Protein AF-A0A5E3ZZ61-F1 (afdb_monomer)

Foldseek 3Di:
DPAPVRLVVLQQVQLVCLLVVNADPCQEDPVVVVVPPVHAQAQEEEQEEPPPLCDSCSLSSHHPRNYQYDYYQLSFDDPVSLVSVLCCCPVNVHQEYEYEFEAPGPLLVVLVVCVVVLAAEAEPCNPPLPVPDDPVVNDDPFHWYHYQFFTFGQDDDPPDDDDDPDDDDDDPDRPGDGDGDDDPDRSSVSSNRLNSLVVVCVVVVDDHSQVSSQSSQVVVLVVQCVPPSCVVCVVVSRHHYWYWYQYSVSSGIDTDDD

Mean predicted aligned error: 11.3 Å

Nearest PDB structures (foldseek):
  2a5v-assembly1_A  TM=9.515E-01  e=7.912E-21  Mycobacterium tuberculosis H37Rv
  1ym3-assembly1_A-2  TM=9.160E-01  e=7.130E-18  Mycobacterium tuberculosis H37Rv
  3vqj-assembly1_A  TM=6.127E-01  e=8.962E-10  Thiobacillus thioparus
  3las-assembly1_B  TM=6.562E-01  e=4.939E-08  Streptococcus mutans
  3teo-assembly1_E  TM=5.815E-01  e=3.430E-08  Acidianus sp. A1-3

Radius of gyration: 21.77 Å; Cα contacts (8 Å, |Δi|>4): 412; chains: 1; bounding box: 44×53×69 Å

Organism: NCBI:txid1528099

Solvent-accessible surface area (backbone atoms only — not comparable to full-atom values): 14728 Å² total; per-residue (Å²): 134,83,54,75,74,52,58,58,48,50,40,53,53,20,13,52,26,33,44,71,73,60,54,71,89,66,44,78,39,68,69,59,56,62,68,45,71,88,56,77,69,35,58,30,35,37,38,22,32,56,52,88,90,52,51,64,48,59,49,27,44,48,38,78,51,42,61,44,79,47,68,30,63,57,47,55,84,50,74,68,52,50,52,51,53,46,42,40,39,69,74,62,61,26,42,32,38,38,27,35,23,39,46,90,42,67,41,55,50,52,16,50,53,31,59,74,72,41,45,41,42,38,50,88,68,61,74,66,78,52,71,85,59,64,68,82,80,71,56,59,96,83,35,40,36,36,29,64,47,21,68,29,66,64,75,81,79,66,98,82,73,82,77,72,94,86,76,85,76,98,66,95,73,78,75,82,58,76,54,83,50,90,61,98,60,72,65,58,54,48,29,20,68,39,27,60,50,43,53,52,38,45,74,75,66,54,80,56,72,49,56,38,28,45,48,43,15,35,52,48,40,53,53,50,54,64,33,79,92,39,25,64,40,38,75,69,72,62,30,49,76,40,25,27,36,35,35,76,89,65,42,43,74,44,82,49,89,124

Structure (mmCIF, N/CA/C/O backbone):
data_AF-A0A5E3ZZ61-F1
#
_entry.id   AF-A0A5E3ZZ61-F1
#
loop_
_atom_site.group_PDB
_atom_site.id
_atom_site.type_symbol
_atom_site.label_atom_id
_atom_site.label_alt_id
_atom_site.label_comp_id
_atom_site.label_asym_id
_atom_site.label_entity_id
_atom_site.label_seq_id
_atom_site.pdbx_PDB_ins_code
_atom_site.Cartn_x
_atom_site.Cartn_y
_atom_site.Cartn_z
_atom_site.occupancy
_atom_site.B_iso_or_equiv
_atom_site.auth_seq_id
_atom_site.auth_comp_id
_atom_site.auth_asym_id
_atom_site.auth_atom_id
_atom_site.pdbx_PDB_model_num
ATOM 1 N N . MET A 1 1 ? 4.456 6.077 -23.790 1.00 37.94 1 MET A N 1
ATOM 2 C CA . MET A 1 1 ? 3.448 6.445 -22.775 1.00 37.94 1 MET A CA 1
ATOM 3 C C . MET A 1 1 ? 2.386 5.366 -22.764 1.00 37.94 1 MET A C 1
ATOM 5 O O . MET A 1 1 ? 1.545 5.327 -23.653 1.00 37.94 1 MET A O 1
ATOM 9 N N . THR A 1 2 ? 2.490 4.424 -21.836 1.00 47.88 2 THR A N 1
ATOM 10 C CA . THR A 1 2 ? 1.394 3.511 -21.504 1.00 47.88 2 THR A CA 1
ATOM 11 C C . THR A 1 2 ? 0.309 4.340 -20.813 1.00 47.88 2 THR A C 1
ATOM 13 O O . THR A 1 2 ? 0.603 5.084 -19.886 1.00 47.88 2 THR A O 1
ATOM 16 N N . SER A 1 3 ? -0.923 4.303 -21.321 1.00 55.81 3 SER A N 1
ATOM 17 C CA . SER A 1 3 ? -2.065 5.005 -20.715 1.00 55.81 3 SER A CA 1
ATOM 18 C C . SER A 1 3 ? -2.366 4.462 -19.315 1.00 55.81 3 SER A C 1
ATOM 20 O O . SER A 1 3 ? -2.117 3.284 -19.067 1.00 55.81 3 SER A O 1
ATOM 22 N N . GLU A 1 4 ? -2.991 5.255 -18.442 1.00 56.31 4 GLU A N 1
ATOM 23 C CA . GLU A 1 4 ? -3.224 4.885 -17.037 1.00 56.31 4 GLU A CA 1
ATOM 24 C C . GLU A 1 4 ? -3.939 3.536 -16.828 1.00 56.31 4 GLU A C 1
ATOM 26 O O . GLU A 1 4 ? -3.552 2.753 -15.962 1.00 56.31 4 GLU A O 1
ATOM 31 N N . ASN A 1 5 ? -4.937 3.221 -17.664 1.00 61.06 5 ASN A N 1
ATOM 32 C CA . ASN A 1 5 ? -5.665 1.944 -17.608 1.00 61.06 5 ASN A CA 1
ATOM 33 C C . ASN A 1 5 ? -4.782 0.726 -17.913 1.00 61.06 5 ASN A C 1
ATOM 35 O O . ASN A 1 5 ? -5.124 -0.395 -17.545 1.00 61.06 5 ASN A O 1
ATOM 39 N N . ASN A 1 6 ? -3.650 0.927 -18.585 1.00 83.25 6 ASN A N 1
ATOM 40 C CA . ASN A 1 6 ? -2.758 -0.152 -18.980 1.00 83.25 6 ASN A CA 1
ATOM 41 C C . ASN A 1 6 ? -1.899 -0.621 -17.794 1.00 83.25 6 ASN A C 1
ATOM 43 O O . ASN A 1 6 ? -1.798 -1.818 -17.563 1.00 83.25 6 ASN A O 1
ATOM 47 N N . VAL A 1 7 ? -1.351 0.296 -16.987 1.00 93.62 7 VAL A N 1
ATOM 48 C CA . VAL A 1 7 ? -0.462 -0.075 -15.866 1.00 93.62 7 VAL A CA 1
ATOM 49 C C . VAL A 1 7 ? -1.221 -0.796 -14.752 1.00 93.62 7 VAL A C 1
ATOM 51 O O . VAL A 1 7 ? -0.769 -1.833 -14.276 1.00 93.62 7 VAL A O 1
ATOM 54 N N . TRP A 1 8 ? -2.403 -0.305 -14.371 1.00 94.94 8 TRP A N 1
ATOM 55 C CA . TRP A 1 8 ? -3.216 -0.997 -13.366 1.00 94.94 8 TRP A CA 1
ATOM 56 C C . TRP A 1 8 ? -3.653 -2.390 -13.833 1.00 94.94 8 TRP A C 1
ATOM 58 O O . TRP A 1 8 ? -3.525 -3.360 -13.089 1.00 94.94 8 TRP A O 1
ATOM 68 N N . SER A 1 9 ? -4.079 -2.514 -15.094 1.00 95.19 9 SER A N 1
ATOM 69 C CA . SER A 1 9 ? -4.426 -3.818 -15.669 1.00 95.19 9 SER A CA 1
ATOM 70 C C . SER A 1 9 ? -3.233 -4.778 -15.661 1.00 95.19 9 SER A C 1
ATOM 72 O O . SER A 1 9 ? -3.402 -5.941 -15.313 1.00 95.19 9 SER A O 1
ATOM 74 N N . GLN A 1 10 ? -2.018 -4.298 -15.960 1.00 94.94 10 GLN A N 1
ATOM 75 C CA . GLN A 1 10 ? -0.798 -5.111 -15.881 1.00 94.94 10 GLN A CA 1
ATOM 76 C C . GLN A 1 10 ? -0.529 -5.632 -14.464 1.00 94.94 10 GLN A C 1
ATOM 78 O O . GLN A 1 10 ? -0.191 -6.808 -14.314 1.00 94.94 10 GLN A O 1
ATOM 83 N N . LEU A 1 11 ? -0.705 -4.790 -13.439 1.00 97.38 11 LEU A N 1
ATOM 84 C CA . LEU A 1 11 ? -0.571 -5.200 -12.038 1.00 97.38 11 LEU A CA 1
ATOM 85 C C . LEU A 1 11 ? -1.592 -6.285 -11.687 1.00 97.38 11 LEU A C 1
ATOM 87 O O . LEU A 1 11 ? -1.215 -7.340 -11.184 1.00 97.38 11 LEU A O 1
ATOM 91 N N . ILE A 1 12 ? -2.869 -6.077 -12.011 1.00 97.88 12 ILE A N 1
ATOM 92 C CA . ILE A 1 12 ? -3.926 -7.056 -11.725 1.00 97.88 12 ILE A CA 1
ATOM 93 C C . ILE A 1 12 ? -3.734 -8.362 -12.504 1.00 97.88 12 ILE A C 1
ATOM 95 O O . ILE A 1 12 ? -3.949 -9.442 -11.955 1.00 97.88 12 ILE A O 1
ATOM 99 N N . ASP A 1 13 ? -3.271 -8.308 -13.751 1.00 97.00 13 ASP A N 1
ATOM 100 C CA . ASP A 1 13 ? -2.934 -9.510 -14.515 1.00 97.00 13 ASP A CA 1
ATOM 101 C C . ASP A 1 13 ? -1.748 -10.263 -13.901 1.00 97.00 13 ASP A C 1
ATOM 103 O O . ASP A 1 13 ? -1.725 -11.496 -13.912 1.00 97.00 13 ASP A O 1
ATOM 107 N N . GLY A 1 14 ? -0.767 -9.540 -13.357 1.00 97.31 14 GLY A N 1
ATOM 108 C CA . GLY A 1 14 ? 0.327 -10.115 -12.580 1.00 97.31 14 GLY A CA 1
ATOM 109 C C . GLY A 1 14 ? -0.142 -10.766 -11.289 1.00 97.31 14 GLY A C 1
ATOM 110 O O . GLY A 1 14 ? 0.178 -11.928 -11.036 1.00 97.31 14 GLY A O 1
ATOM 111 N N . ASN A 1 15 ? -1.006 -10.087 -10.540 1.00 98.50 15 ASN A N 1
ATOM 112 C CA . ASN A 1 15 ? -1.608 -10.658 -9.346 1.00 98.50 15 ASN A CA 1
ATOM 113 C C . ASN A 1 15 ? -2.443 -11.908 -9.639 1.00 98.50 15 ASN A C 1
ATOM 115 O O . ASN A 1 15 ? -2.324 -12.901 -8.924 1.00 98.50 15 ASN A O 1
ATOM 119 N N . ARG A 1 16 ? -3.205 -11.926 -10.737 1.00 98.38 16 ARG A N 1
ATOM 120 C CA . ARG A 1 16 ? -3.939 -13.125 -11.159 1.00 98.38 16 ARG A CA 1
ATOM 121 C C . ARG A 1 16 ? -2.993 -14.296 -11.438 1.00 98.38 16 ARG A C 1
ATOM 123 O O . ARG A 1 16 ? -3.274 -15.414 -11.015 1.00 98.38 16 ARG A O 1
ATOM 130 N N . ARG A 1 17 ? -1.851 -14.060 -12.097 1.00 97.56 17 ARG A N 1
ATOM 131 C CA . ARG A 1 17 ? -0.830 -15.107 -12.298 1.00 97.56 17 ARG A CA 1
ATOM 132 C C . ARG A 1 17 ? -0.277 -15.616 -10.973 1.00 97.56 17 ARG A C 1
ATOM 134 O O . ARG A 1 17 ? -0.147 -16.827 -10.822 1.00 97.56 17 ARG A O 1
ATOM 141 N N . PHE A 1 18 ? 0.023 -14.723 -10.036 1.00 97.50 18 PHE A N 1
ATOM 142 C CA . PHE A 1 18 ? 0.489 -15.097 -8.703 1.00 97.50 18 PHE A CA 1
ATOM 143 C C . PHE A 1 18 ? -0.543 -15.959 -7.958 1.00 97.50 18 PHE A C 1
ATOM 145 O O . PHE A 1 18 ? -0.214 -17.071 -7.547 1.00 97.50 18 PHE A O 1
ATOM 152 N N . ALA A 1 19 ? -1.798 -15.509 -7.877 1.00 98.12 19 ALA A N 1
ATOM 153 C CA . ALA A 1 19 ? -2.889 -16.232 -7.219 1.00 98.12 19 ALA A CA 1
ATOM 154 C C . ALA A 1 19 ? -3.132 -17.629 -7.824 1.00 98.12 19 ALA A C 1
ATOM 156 O O . ALA A 1 19 ? -3.440 -18.584 -7.116 1.00 98.12 19 ALA A O 1
ATOM 157 N N . GLU A 1 20 ? -2.949 -17.774 -9.139 1.00 97.88 20 GLU A N 1
ATOM 158 C CA . GLU A 1 20 ? -3.091 -19.050 -9.850 1.00 97.88 20 GLU A CA 1
ATOM 159 C C . GLU A 1 20 ? -1.834 -19.944 -9.808 1.00 97.88 20 GLU A C 1
ATOM 161 O O . GLU A 1 20 ? -1.847 -21.036 -10.383 1.00 97.88 20 GLU A O 1
ATOM 166 N N . GLY A 1 21 ? -0.734 -19.503 -9.185 1.00 96.12 21 GLY A N 1
ATOM 167 C CA . GLY A 1 21 ? 0.534 -20.244 -9.157 1.00 96.12 21 GLY A CA 1
ATOM 168 C C . GLY A 1 21 ? 1.266 -20.289 -10.507 1.00 96.12 21 GLY A C 1
ATOM 169 O O . GLY A 1 21 ? 1.976 -21.250 -10.801 1.00 96.12 21 GLY A O 1
ATOM 170 N N . LYS A 1 22 ? 1.080 -19.267 -11.349 1.00 95.69 22 LYS A N 1
ATOM 171 C CA . LYS A 1 22 ? 1.613 -19.144 -12.722 1.00 95.69 22 LYS A CA 1
ATOM 172 C C . LYS A 1 22 ? 2.556 -17.942 -12.896 1.00 95.69 22 LYS A C 1
ATOM 174 O O . LYS A 1 22 ? 2.646 -17.387 -13.993 1.00 95.69 22 LYS A O 1
ATOM 179 N N . SER A 1 23 ? 3.221 -17.514 -11.822 1.00 92.38 23 SER A N 1
ATOM 180 C CA . SER A 1 23 ? 4.178 -16.398 -11.831 1.00 92.38 23 SER A CA 1
ATOM 181 C C . SER A 1 23 ? 5.307 -16.572 -12.856 1.00 92.38 23 SER A C 1
ATOM 183 O O . SER A 1 23 ? 5.718 -17.688 -13.193 1.00 92.38 23 SER A O 1
ATOM 185 N N . ARG A 1 24 ? 5.835 -15.450 -13.349 1.00 85.62 24 ARG A N 1
ATOM 186 C CA . ARG A 1 24 ? 6.966 -15.389 -14.281 1.00 85.62 24 ARG A CA 1
ATOM 187 C C . ARG A 1 24 ? 8.256 -15.780 -13.556 1.00 85.62 24 ARG A C 1
ATOM 189 O O . ARG A 1 24 ? 8.675 -15.133 -12.606 1.00 85.62 24 ARG A O 1
ATOM 196 N N . PHE A 1 25 ? 8.967 -16.784 -14.067 1.00 70.88 25 PHE A N 1
ATOM 197 C CA . PHE A 1 25 ? 10.251 -17.220 -13.495 1.00 70.88 25 PHE A CA 1
ATOM 198 C C . PHE A 1 25 ? 11.459 -16.332 -13.869 1.00 70.88 25 PHE A C 1
ATOM 200 O O . PHE A 1 25 ? 12.563 -16.569 -13.386 1.00 70.88 25 PHE A O 1
ATOM 207 N N . SER A 1 26 ? 11.294 -15.318 -14.728 1.00 76.31 26 SER A N 1
ATOM 208 C CA . SER A 1 26 ? 12.407 -14.519 -15.275 1.00 76.31 26 SER A CA 1
ATOM 209 C C . SER A 1 26 ? 12.760 -13.253 -14.487 1.00 76.31 26 SER A C 1
ATOM 211 O O . SER A 1 26 ? 13.754 -12.604 -14.812 1.00 76.31 26 SER A O 1
ATOM 213 N N . GLY A 1 27 ? 11.979 -12.893 -13.463 1.00 76.31 27 GLY A N 1
ATOM 214 C CA . GLY A 1 27 ? 12.023 -11.562 -12.841 1.00 76.31 27 GLY A CA 1
ATOM 215 C C . GLY A 1 27 ? 13.288 -11.193 -12.064 1.00 76.31 27 GLY A C 1
ATOM 216 O O . GLY A 1 27 ? 13.411 -10.045 -11.648 1.00 76.31 27 GLY A O 1
ATOM 217 N N . TYR A 1 28 ? 14.230 -12.129 -11.896 1.00 86.25 28 TYR A N 1
ATOM 218 C CA . TYR A 1 28 ? 15.447 -11.964 -11.087 1.00 86.25 28 TYR A CA 1
ATOM 219 C C . TYR A 1 28 ? 16.713 -12.496 -11.785 1.00 86.25 28 TYR A C 1
ATOM 221 O O . TYR A 1 28 ? 17.652 -12.944 -11.125 1.00 86.25 28 TYR A O 1
ATOM 229 N N . SER A 1 29 ? 16.737 -12.509 -13.123 1.00 91.00 29 SER A N 1
ATOM 230 C CA . SER A 1 29 ? 17.920 -12.960 -13.870 1.00 91.00 29 SER A CA 1
ATOM 231 C C . SER A 1 29 ? 19.140 -12.056 -13.633 1.00 91.00 29 SER A C 1
ATOM 233 O O . SER A 1 29 ? 19.009 -10.865 -13.341 1.00 91.00 29 SER A O 1
ATOM 235 N N . VAL A 1 30 ? 20.341 -12.631 -13.774 1.00 94.56 30 VAL A N 1
ATOM 236 C CA . VAL A 1 30 ? 21.610 -11.889 -13.673 1.00 94.56 30 VAL A CA 1
ATOM 237 C C . VAL A 1 30 ? 21.662 -10.766 -14.707 1.00 94.56 30 VAL A C 1
ATOM 239 O O . VAL A 1 30 ? 21.954 -9.634 -14.333 1.00 94.56 30 VAL A O 1
ATOM 242 N N . ASP A 1 31 ? 21.283 -11.057 -15.953 1.00 94.31 31 ASP A N 1
ATOM 243 C CA . ASP A 1 31 ? 21.272 -10.086 -17.051 1.00 94.31 31 ASP A CA 1
ATOM 244 C C . ASP A 1 31 ? 20.336 -8.904 -16.759 1.00 94.31 31 ASP A C 1
ATOM 246 O O . ASP A 1 31 ? 20.718 -7.748 -16.945 1.00 94.31 31 ASP A O 1
ATOM 250 N N . LEU A 1 32 ? 19.127 -9.171 -16.239 1.00 92.88 32 LEU A N 1
ATOM 251 C CA . LEU A 1 32 ? 18.202 -8.108 -15.836 1.00 92.88 32 LEU A CA 1
ATOM 252 C C . LEU A 1 32 ? 18.808 -7.258 -14.717 1.00 92.88 32 LEU A C 1
ATOM 254 O O . LEU A 1 32 ? 18.837 -6.035 -14.825 1.00 92.88 32 LEU A O 1
ATOM 258 N N . ARG A 1 33 ? 19.332 -7.891 -13.662 1.00 95.12 33 ARG A N 1
ATOM 259 C CA . ARG A 1 33 ? 19.971 -7.182 -12.545 1.00 95.12 33 ARG A CA 1
ATOM 260 C C . ARG A 1 33 ? 21.121 -6.293 -13.030 1.00 95.12 33 ARG A C 1
ATOM 262 O O . ARG A 1 33 ? 21.236 -5.159 -12.581 1.00 95.12 33 ARG A O 1
ATOM 269 N N . GLU A 1 34 ? 21.967 -6.795 -13.925 1.00 96.31 34 GLU A N 1
ATOM 270 C CA . GLU A 1 34 ? 23.103 -6.047 -14.478 1.00 96.31 34 GLU A CA 1
ATOM 271 C C . GLU A 1 34 ? 22.655 -4.886 -15.372 1.00 96.31 34 GLU A C 1
ATOM 273 O O . GLU A 1 34 ? 23.257 -3.813 -15.325 1.00 96.31 34 GLU A O 1
ATOM 278 N N . SER A 1 35 ? 21.553 -5.047 -16.110 1.00 94.62 35 SER A N 1
ATOM 279 C CA . SER A 1 35 ? 20.981 -3.972 -16.932 1.00 94.62 35 SER A CA 1
ATOM 280 C C . SER A 1 35 ? 20.465 -2.772 -16.122 1.00 94.62 35 SER A C 1
ATOM 282 O O . SER A 1 35 ? 20.401 -1.667 -16.653 1.00 94.62 35 SER A O 1
ATOM 284 N N . LEU A 1 36 ? 20.153 -2.965 -14.835 1.00 96.00 36 LEU A N 1
ATOM 285 C CA . LEU A 1 36 ? 19.569 -1.950 -13.945 1.00 96.00 36 LEU A CA 1
ATOM 286 C C . LEU A 1 36 ? 20.613 -1.195 -13.104 1.00 96.00 36 LEU A C 1
ATOM 288 O O . LEU A 1 36 ? 20.255 -0.393 -12.246 1.00 96.00 36 LEU A O 1
ATOM 292 N N . VAL A 1 37 ? 21.911 -1.448 -13.309 1.00 97.06 37 VAL A N 1
ATOM 293 C CA . VAL A 1 37 ? 22.982 -0.814 -12.516 1.00 97.06 37 VAL A CA 1
ATOM 294 C C . VAL A 1 37 ? 23.042 0.699 -12.738 1.00 97.06 37 VAL A C 1
ATOM 296 O O . VAL A 1 37 ? 23.323 1.443 -11.802 1.00 97.06 37 VAL A O 1
ATOM 299 N N . ALA A 1 38 ? 22.820 1.152 -13.972 1.00 96.44 38 ALA A N 1
ATOM 300 C CA . ALA A 1 38 ? 22.953 2.563 -14.322 1.00 96.44 38 ALA A CA 1
ATOM 301 C C . ALA A 1 38 ? 21.720 3.390 -13.933 1.00 96.44 38 ALA A C 1
ATOM 303 O O . ALA A 1 38 ? 21.863 4.545 -13.539 1.00 96.44 38 ALA A O 1
ATOM 304 N N . GLU A 1 39 ? 20.523 2.814 -14.065 1.00 94.19 39 GLU A N 1
ATOM 305 C CA . GLU A 1 39 ? 19.266 3.544 -13.927 1.00 94.19 39 GLU A CA 1
ATOM 306 C C . GLU A 1 39 ? 18.096 2.608 -13.589 1.00 94.19 39 GLU A C 1
ATOM 308 O O . GLU A 1 39 ? 18.127 1.409 -13.876 1.00 94.19 39 GLU A O 1
ATOM 313 N N . GLN A 1 40 ? 17.045 3.177 -12.995 1.00 94.31 40 GLN A N 1
ATOM 314 C CA . GL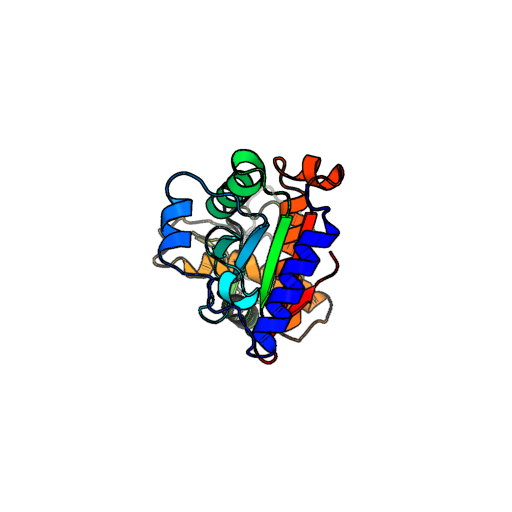N A 1 40 ? 15.768 2.516 -12.740 1.00 94.31 40 GLN A CA 1
ATOM 315 C C . GLN A 1 40 ? 14.615 3.304 -13.369 1.00 94.31 40 GLN A C 1
ATOM 317 O O . GLN A 1 40 ? 14.606 4.532 -13.344 1.00 94.31 40 GLN A O 1
ATOM 322 N N . HIS A 1 41 ? 13.610 2.585 -13.871 1.00 94.69 41 HIS A N 1
ATOM 323 C CA . HIS A 1 41 ? 12.390 3.169 -14.434 1.00 94.69 41 HIS A CA 1
ATOM 324 C C . HIS A 1 41 ? 11.134 2.438 -13.936 1.00 94.69 41 HIS A C 1
ATOM 326 O O . HIS A 1 41 ? 10.391 1.873 -14.745 1.00 94.69 41 HIS A O 1
ATOM 332 N N . PRO A 1 42 ? 10.890 2.416 -12.612 1.00 97.44 42 PRO A N 1
ATOM 333 C CA . PRO A 1 42 ? 9.669 1.834 -12.072 1.00 97.44 42 PRO A CA 1
ATOM 334 C C . PRO A 1 42 ? 8.440 2.542 -12.640 1.00 97.44 42 PRO A C 1
ATOM 336 O O . PRO A 1 42 ? 8.445 3.749 -12.877 1.00 97.44 42 PRO A O 1
ATOM 339 N N . HIS A 1 43 ? 7.363 1.793 -12.853 1.00 96.06 43 HIS A N 1
ATOM 340 C CA . HIS A 1 43 ? 6.109 2.346 -13.366 1.00 96.06 43 HIS A CA 1
ATOM 341 C C . HIS A 1 43 ? 5.108 2.670 -12.256 1.00 96.06 43 HIS A C 1
ATOM 343 O O . HIS A 1 43 ? 4.119 3.365 -12.505 1.00 96.06 43 HIS A O 1
ATOM 349 N N . THR A 1 44 ? 5.314 2.158 -11.039 1.00 98.56 44 THR A N 1
ATOM 350 C CA . THR A 1 44 ? 4.368 2.318 -9.929 1.00 98.56 44 THR A CA 1
ATOM 351 C C . THR A 1 44 ? 5.075 2.389 -8.582 1.00 98.56 44 THR A C 1
ATOM 353 O O . THR A 1 44 ? 5.954 1.579 -8.296 1.00 98.56 44 THR A O 1
ATOM 356 N N . VAL A 1 45 ? 4.649 3.334 -7.743 1.00 98.81 45 VAL A N 1
ATOM 357 C CA . VAL A 1 45 ? 4.938 3.339 -6.308 1.00 98.81 45 VAL A CA 1
ATOM 358 C C . VAL A 1 45 ? 3.918 2.442 -5.617 1.00 98.81 45 VAL A C 1
ATOM 360 O O . VAL A 1 45 ? 2.716 2.681 -5.740 1.00 98.81 45 VAL A O 1
ATOM 363 N N . ILE A 1 46 ? 4.376 1.434 -4.879 1.00 98.81 46 ILE A N 1
ATOM 364 C CA . ILE A 1 46 ? 3.508 0.627 -4.018 1.00 98.81 46 ILE A CA 1
ATOM 365 C C . ILE A 1 46 ? 3.778 1.006 -2.567 1.00 98.81 46 ILE A C 1
ATOM 367 O O . ILE A 1 46 ? 4.878 0.784 -2.069 1.00 98.81 46 ILE A O 1
ATOM 371 N N . VAL A 1 47 ? 2.773 1.564 -1.894 1.00 98.81 47 VAL A N 1
ATOM 372 C CA . VAL A 1 47 ? 2.782 1.814 -0.449 1.00 98.81 47 VAL A CA 1
ATOM 373 C C . VAL A 1 47 ? 2.065 0.645 0.213 1.00 98.81 47 VAL A C 1
ATOM 375 O O . VAL A 1 47 ? 0.853 0.507 0.057 1.00 98.81 47 VAL A O 1
ATOM 378 N N . SER A 1 48 ? 2.779 -0.239 0.903 1.00 98.38 48 SER A N 1
ATOM 379 C CA . SER A 1 48 ? 2.175 -1.468 1.438 1.00 98.38 48 SER A CA 1
ATOM 380 C C . SER A 1 48 ? 2.653 -1.835 2.834 1.00 98.38 48 SER A C 1
ATOM 382 O O . SER A 1 48 ? 3.582 -1.250 3.383 1.00 98.38 48 SER A O 1
ATOM 384 N N . CYS A 1 49 ? 2.013 -2.845 3.422 1.00 98.38 49 CYS A N 1
ATOM 385 C CA . CYS A 1 49 ? 2.416 -3.342 4.729 1.00 98.38 49 CYS A CA 1
ATOM 386 C C . CYS A 1 49 ? 3.819 -3.992 4.699 1.00 98.38 49 CYS A C 1
ATOM 388 O O . CYS A 1 49 ? 4.186 -4.694 3.747 1.00 98.38 49 CYS A O 1
ATOM 390 N N . SER A 1 50 ? 4.583 -3.846 5.783 1.00 98.00 50 SER A N 1
ATOM 391 C CA . SER A 1 50 ? 5.833 -4.586 6.034 1.00 98.00 50 SER A CA 1
ATOM 392 C C . SER A 1 50 ? 5.624 -6.080 6.317 1.00 98.00 50 SER A C 1
ATOM 394 O O . SER A 1 50 ? 6.600 -6.812 6.458 1.00 98.00 50 SER A O 1
ATOM 396 N N . ASP A 1 51 ? 4.373 -6.549 6.377 1.00 98.44 51 ASP A N 1
ATOM 397 C CA . ASP A 1 51 ? 4.023 -7.958 6.566 1.00 98.44 51 ASP A CA 1
ATOM 398 C C . ASP A 1 51 ? 4.795 -8.870 5.597 1.00 98.44 51 ASP A C 1
ATOM 400 O O . ASP A 1 51 ? 4.793 -8.675 4.378 1.00 98.44 51 ASP A O 1
ATOM 404 N N . SER A 1 52 ? 5.480 -9.876 6.140 1.00 97.81 52 SER A N 1
ATOM 405 C CA . SER A 1 52 ? 6.357 -10.765 5.372 1.00 97.81 52 SER A CA 1
ATOM 406 C C . SER A 1 52 ? 5.613 -11.621 4.344 1.00 97.81 52 SER A C 1
ATOM 408 O O . SER A 1 52 ? 6.240 -12.147 3.426 1.00 97.81 52 SER A O 1
ATOM 410 N N . ARG A 1 53 ? 4.286 -11.734 4.462 1.00 98.31 53 ARG A N 1
ATOM 411 C CA . ARG A 1 53 ? 3.407 -12.458 3.533 1.00 98.31 53 ARG A CA 1
ATOM 412 C C . ARG A 1 53 ? 2.954 -11.595 2.355 1.00 98.31 53 ARG A C 1
ATOM 414 O O . ARG A 1 53 ? 2.323 -12.116 1.441 1.00 98.31 53 ARG A O 1
ATOM 421 N N . VAL A 1 54 ? 3.258 -10.293 2.374 1.00 97.88 54 VAL A N 1
ATOM 422 C CA . VAL A 1 54 ? 2.775 -9.304 1.394 1.00 97.88 54 VAL A CA 1
ATOM 423 C C . VAL A 1 54 ? 3.926 -8.545 0.699 1.00 97.88 54 VAL A C 1
ATOM 425 O O . VAL A 1 54 ? 3.940 -7.314 0.689 1.00 97.88 54 VAL A O 1
ATOM 428 N N . PRO A 1 55 ? 4.943 -9.226 0.132 1.00 97.44 55 PRO A N 1
ATOM 429 C CA . PRO A 1 55 ? 5.926 -8.563 -0.723 1.00 97.44 55 PRO A CA 1
ATOM 430 C C . PRO A 1 55 ? 5.278 -8.170 -2.068 1.00 97.44 55 PRO A C 1
ATOM 432 O O . PRO A 1 55 ? 4.867 -9.062 -2.819 1.00 97.44 55 PRO A O 1
ATOM 435 N N . PRO A 1 56 ? 5.163 -6.867 -2.393 1.00 97.62 56 PRO A N 1
ATOM 436 C CA . PRO A 1 56 ? 4.380 -6.407 -3.540 1.00 97.62 56 PRO A CA 1
ATOM 437 C C . PRO A 1 56 ? 4.932 -6.889 -4.885 1.00 97.62 56 PRO A C 1
ATOM 439 O O . PRO A 1 56 ? 4.154 -7.174 -5.792 1.00 97.62 56 PRO A O 1
ATOM 442 N N . GLU A 1 57 ? 6.248 -7.063 -5.010 1.00 96.75 57 GLU A N 1
ATOM 443 C CA . GLU A 1 57 ? 6.878 -7.601 -6.216 1.00 96.75 57 GLU A CA 1
ATOM 444 C C . GLU A 1 57 ? 6.415 -9.031 -6.505 1.00 96.75 57 GLU A C 1
ATOM 446 O O . GLU A 1 57 ? 6.209 -9.389 -7.658 1.00 96.75 57 GLU A O 1
ATOM 451 N N . ILE A 1 58 ? 6.194 -9.846 -5.472 1.00 96.81 58 ILE A N 1
ATOM 452 C CA . ILE A 1 58 ? 5.698 -11.217 -5.645 1.00 96.81 58 ILE A CA 1
ATOM 453 C C . ILE A 1 58 ? 4.185 -11.200 -5.873 1.00 96.81 58 ILE A C 1
ATOM 455 O O . ILE A 1 58 ? 3.704 -11.843 -6.804 1.00 96.81 58 ILE A O 1
ATOM 459 N N . VAL A 1 59 ? 3.444 -10.436 -5.059 1.00 98.19 59 VAL A N 1
ATOM 460 C CA . VAL A 1 59 ? 1.975 -10.346 -5.126 1.00 98.19 59 VAL A CA 1
ATOM 461 C C . VAL A 1 59 ? 1.498 -9.874 -6.496 1.00 98.19 59 VAL A C 1
ATOM 463 O O . VAL A 1 59 ? 0.482 -10.370 -6.971 1.00 98.19 59 VAL A O 1
ATOM 466 N N . PHE A 1 60 ? 2.218 -8.952 -7.139 1.00 97.88 60 PHE A N 1
ATOM 467 C CA . PHE A 1 60 ? 1.913 -8.466 -8.487 1.00 97.88 60 PHE A CA 1
ATOM 468 C C . PHE A 1 60 ? 2.725 -9.153 -9.590 1.00 97.88 60 PHE A C 1
ATOM 470 O O . PHE A 1 60 ? 2.638 -8.738 -10.744 1.00 97.88 60 PHE A O 1
ATOM 477 N N . ASP A 1 61 ? 3.502 -10.196 -9.273 1.00 96.94 61 ASP A N 1
ATOM 478 C CA . ASP A 1 61 ? 4.369 -10.889 -10.234 1.00 96.94 61 ASP A CA 1
ATOM 479 C C . ASP A 1 61 ? 5.269 -9.918 -11.030 1.00 96.94 61 ASP A C 1
ATOM 481 O O . ASP A 1 61 ? 5.437 -10.041 -12.246 1.00 96.94 61 ASP A O 1
ATOM 485 N N . ALA A 1 62 ? 5.803 -8.904 -10.352 1.00 95.19 62 ALA A N 1
ATOM 486 C CA . ALA A 1 62 ? 6.648 -7.861 -10.913 1.00 95.19 62 ALA A CA 1
ATOM 487 C C . ALA A 1 62 ? 8.136 -8.248 -10.883 1.00 95.19 62 ALA A C 1
ATOM 489 O O . ALA A 1 62 ? 8.595 -9.046 -10.063 1.00 95.19 62 ALA A O 1
ATOM 490 N N . GLN A 1 63 ? 8.907 -7.669 -11.795 1.00 93.75 63 GLN A N 1
ATOM 491 C CA . GLN A 1 63 ? 10.343 -7.907 -11.946 1.00 93.75 63 GLN A CA 1
ATOM 492 C C . GLN A 1 63 ? 11.169 -6.807 -11.274 1.00 93.75 63 GLN A C 1
ATOM 494 O O . GLN A 1 63 ? 10.655 -5.749 -10.900 1.00 93.75 63 GLN A O 1
ATOM 499 N N . LEU A 1 64 ? 12.480 -7.036 -11.160 1.00 95.06 64 LEU A N 1
ATOM 500 C CA . LEU A 1 64 ? 13.410 -5.989 -10.736 1.00 95.06 64 LEU A CA 1
ATOM 501 C C . LEU A 1 64 ? 13.224 -4.721 -11.583 1.00 95.06 64 LEU A C 1
ATOM 503 O O . LEU A 1 64 ? 13.180 -4.784 -12.810 1.00 95.06 64 LEU A O 1
ATOM 507 N N . GLY A 1 65 ? 13.123 -3.574 -10.910 1.00 94.94 65 GLY A N 1
ATOM 508 C CA . GLY A 1 65 ? 12.983 -2.267 -11.551 1.00 94.94 65 GLY A CA 1
ATOM 509 C C . GLY A 1 65 ? 11.568 -1.899 -12.010 1.00 94.94 65 GLY A C 1
ATOM 510 O O . GLY A 1 65 ? 11.398 -0.777 -12.470 1.00 94.94 65 GLY A O 1
ATOM 511 N N . GLU A 1 66 ? 10.564 -2.778 -11.877 1.00 95.50 66 GLU A N 1
ATOM 512 C CA . GLU A 1 66 ? 9.171 -2.477 -12.266 1.00 95.50 66 GLU A CA 1
ATOM 513 C C . GLU A 1 66 ? 8.417 -1.676 -11.179 1.00 95.50 66 GLU A C 1
ATOM 515 O O . GLU A 1 66 ? 7.649 -0.764 -11.499 1.00 95.50 66 GLU A O 1
ATOM 520 N N . LEU A 1 67 ? 8.680 -1.948 -9.893 1.00 97.88 67 LEU A N 1
ATOM 521 C CA . LEU A 1 67 ? 8.018 -1.298 -8.753 1.00 97.88 67 LEU A CA 1
ATOM 522 C C . LEU A 1 67 ? 8.989 -0.467 -7.907 1.00 97.88 67 LEU A C 1
ATOM 524 O O . LEU A 1 67 ? 10.139 -0.850 -7.697 1.00 97.88 67 LEU A O 1
ATOM 528 N N . PHE A 1 68 ? 8.489 0.642 -7.366 1.00 98.62 68 PHE A N 1
ATOM 529 C CA . PHE A 1 68 ? 9.125 1.409 -6.298 1.00 98.62 68 PHE A CA 1
ATOM 530 C C . PHE A 1 68 ? 8.364 1.144 -4.992 1.00 98.62 68 PHE A C 1
ATOM 532 O O . PHE A 1 68 ? 7.275 1.674 -4.776 1.00 98.62 68 PHE A O 1
ATOM 539 N N . SER A 1 69 ? 8.888 0.258 -4.147 1.00 98.06 69 SER A N 1
ATOM 540 C CA . SER A 1 69 ? 8.181 -0.228 -2.957 1.00 98.06 69 SER A CA 1
ATOM 541 C C . SER A 1 69 ? 8.520 0.594 -1.708 1.00 98.06 69 SER A C 1
ATOM 543 O O . SER A 1 69 ? 9.680 0.671 -1.307 1.00 98.06 69 SER A O 1
ATOM 545 N N . VAL A 1 70 ? 7.498 1.130 -1.038 1.00 98.62 70 VAL A N 1
ATOM 546 C CA . VAL A 1 70 ? 7.581 1.822 0.259 1.00 98.62 70 VAL A CA 1
ATOM 547 C C . VAL A 1 70 ? 6.750 1.036 1.271 1.00 98.62 70 VAL A C 1
ATOM 549 O O . VAL A 1 70 ? 5.567 0.789 1.039 1.00 98.62 70 VAL A O 1
ATOM 552 N N . ARG A 1 71 ? 7.361 0.581 2.374 1.00 98.25 71 ARG A N 1
ATOM 553 C CA . ARG A 1 71 ? 6.713 -0.369 3.294 1.00 98.25 71 ARG A CA 1
ATOM 554 C C . ARG A 1 71 ? 6.834 0.033 4.757 1.00 98.25 71 ARG A C 1
ATOM 556 O O . ARG A 1 71 ? 7.941 0.228 5.253 1.00 98.25 71 ARG A O 1
ATOM 563 N N . THR A 1 72 ? 5.695 0.075 5.440 1.00 97.44 72 THR A N 1
ATOM 564 C CA . THR A 1 72 ? 5.560 0.292 6.891 1.00 97.44 72 THR A CA 1
ATOM 565 C C . THR A 1 72 ? 4.531 -0.676 7.472 1.00 97.44 72 THR A C 1
ATOM 567 O O . THR A 1 72 ? 3.772 -1.306 6.740 1.00 97.44 72 THR A O 1
ATOM 570 N N . ALA A 1 73 ? 4.497 -0.870 8.791 1.00 94.62 73 ALA A N 1
ATOM 571 C CA . ALA A 1 73 ? 3.459 -1.700 9.403 1.00 94.62 73 ALA A CA 1
ATOM 572 C C . ALA A 1 73 ? 2.091 -1.002 9.295 1.00 94.62 73 ALA A C 1
ATOM 574 O O . ALA A 1 73 ? 1.946 0.110 9.784 1.00 94.62 73 ALA 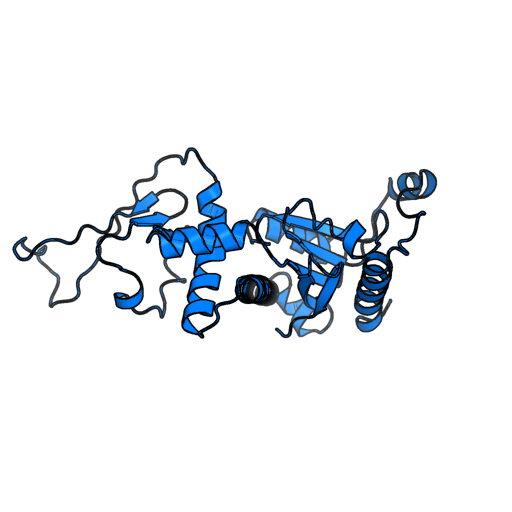A O 1
ATOM 575 N N . GLY A 1 74 ? 1.097 -1.656 8.681 1.00 92.25 74 GLY A N 1
ATOM 576 C CA . GLY A 1 74 ? -0.252 -1.099 8.521 1.00 92.25 74 GLY A CA 1
ATOM 577 C C . GLY A 1 74 ? -0.292 0.145 7.633 1.00 92.25 74 GLY A C 1
ATOM 578 O O . GLY A 1 74 ? -0.737 1.177 8.113 1.00 92.25 74 GLY A O 1
ATOM 579 N N . PRO A 1 75 ? 0.115 0.029 6.352 1.00 92.81 75 PRO A N 1
ATOM 580 C CA . PRO A 1 75 ? 0.734 1.096 5.541 1.00 92.81 75 PRO A CA 1
ATOM 581 C C . PRO A 1 75 ? 0.510 2.512 6.096 1.00 92.81 75 PRO A C 1
ATOM 583 O O . PRO A 1 75 ? -0.398 3.220 5.674 1.00 92.81 75 PRO A O 1
ATOM 586 N N . THR A 1 76 ? 1.311 2.890 7.089 1.00 92.94 76 THR A N 1
ATOM 587 C CA . THR A 1 76 ? 1.230 4.175 7.785 1.00 92.94 76 THR A CA 1
ATOM 588 C C . THR A 1 76 ? 2.083 5.226 7.088 1.00 92.94 76 THR A C 1
ATOM 590 O O . THR A 1 76 ? 3.060 4.899 6.408 1.00 92.94 76 THR A O 1
ATOM 593 N N . LEU A 1 77 ? 1.722 6.495 7.284 1.00 90.75 77 LEU A N 1
ATOM 594 C CA . LEU A 1 77 ? 2.471 7.642 6.782 1.00 90.75 77 LEU A CA 1
ATOM 595 C C . LEU A 1 77 ? 3.317 8.266 7.898 1.00 90.75 77 LEU A C 1
ATOM 597 O O . LEU A 1 77 ? 2.831 8.524 9.000 1.00 90.75 77 LEU A O 1
ATOM 601 N N . ASP A 1 78 ? 4.574 8.534 7.576 1.00 90.12 78 ASP A N 1
ATOM 602 C CA . ASP A 1 78 ? 5.474 9.425 8.301 1.00 90.12 78 ASP A CA 1
ATOM 603 C C . ASP A 1 78 ? 6.250 10.285 7.286 1.00 90.12 78 ASP A C 1
ATOM 605 O O . ASP A 1 78 ? 6.096 10.122 6.069 1.00 90.12 78 ASP A O 1
ATOM 609 N N . ASP A 1 79 ? 7.091 11.194 7.775 1.00 92.56 79 ASP A N 1
ATOM 610 C CA . ASP A 1 79 ? 7.850 12.113 6.921 1.00 92.56 79 ASP A CA 1
ATOM 611 C C . ASP A 1 79 ? 8.756 11.383 5.915 1.00 92.56 79 ASP A C 1
ATOM 613 O O . ASP A 1 79 ? 8.904 11.822 4.772 1.00 92.56 79 ASP A O 1
ATOM 617 N N . MET A 1 80 ? 9.335 10.241 6.297 1.00 95.19 80 MET A N 1
ATOM 618 C CA . MET A 1 80 ? 10.233 9.471 5.432 1.00 95.19 80 MET A CA 1
ATOM 619 C C . MET A 1 80 ? 9.465 8.674 4.376 1.00 95.19 80 MET A C 1
ATOM 621 O O . MET A 1 80 ? 9.925 8.554 3.235 1.00 95.19 80 MET A O 1
ATOM 625 N N . VAL A 1 81 ? 8.282 8.162 4.715 1.00 97.44 81 VAL A N 1
ATOM 626 C CA . VAL A 1 81 ? 7.353 7.529 3.771 1.00 97.44 81 VAL A CA 1
ATOM 627 C C . VAL A 1 81 ? 6.881 8.549 2.743 1.00 97.44 81 VAL A C 1
ATOM 629 O O . VAL A 1 81 ? 6.975 8.285 1.544 1.00 97.44 81 VAL A O 1
ATOM 632 N N . LEU A 1 82 ? 6.437 9.728 3.187 1.00 97.81 82 LEU A N 1
ATOM 633 C CA . LEU A 1 82 ? 5.992 10.805 2.300 1.00 97.81 82 LEU A CA 1
ATOM 634 C C . LEU A 1 82 ? 7.117 11.265 1.369 1.00 97.81 82 LEU A C 1
ATOM 636 O O . LEU A 1 82 ? 6.913 11.323 0.156 1.00 97.81 82 LEU A O 1
ATOM 640 N N . ALA A 1 83 ? 8.321 11.493 1.903 1.00 97.88 83 ALA A N 1
ATOM 641 C CA . ALA A 1 83 ? 9.490 11.851 1.101 1.00 97.88 83 ALA A CA 1
ATOM 642 C C . ALA A 1 83 ? 9.841 10.771 0.062 1.00 97.88 83 ALA A C 1
ATOM 644 O O . ALA A 1 83 ? 10.203 11.088 -1.071 1.00 97.88 83 ALA A O 1
ATOM 645 N N . SER A 1 84 ? 9.696 9.490 0.415 1.00 98.69 84 SER A N 1
ATOM 646 C CA . SER A 1 84 ? 9.945 8.376 -0.509 1.00 98.69 84 SER A CA 1
ATOM 647 C C . SER A 1 84 ? 8.913 8.323 -1.639 1.00 98.69 84 SER A C 1
ATOM 649 O O . SER A 1 84 ? 9.272 8.108 -2.798 1.00 98.69 84 SER A O 1
ATOM 651 N N . ILE A 1 85 ? 7.633 8.548 -1.328 1.00 98.75 85 ILE A N 1
ATOM 652 C CA . ILE A 1 85 ? 6.558 8.612 -2.331 1.00 98.75 85 ILE A CA 1
ATOM 653 C C . ILE A 1 85 ? 6.781 9.803 -3.269 1.00 98.75 85 ILE A C 1
ATOM 655 O O . ILE A 1 85 ? 6.701 9.643 -4.489 1.00 98.75 85 ILE A O 1
ATOM 659 N N . GLU A 1 86 ? 7.102 10.976 -2.717 1.00 98.25 86 GLU A N 1
ATOM 660 C CA . GLU A 1 86 ? 7.418 12.175 -3.497 1.00 98.25 86 GLU A CA 1
ATOM 661 C C . GLU A 1 86 ? 8.602 11.933 -4.428 1.00 98.25 86 GLU A C 1
ATOM 663 O O . GLU A 1 86 ? 8.503 12.223 -5.618 1.00 98.25 86 GLU A O 1
ATOM 668 N N . PHE A 1 87 ? 9.678 11.316 -3.935 1.00 98.50 87 PHE A N 1
ATOM 669 C CA . PHE A 1 87 ? 10.825 10.953 -4.764 1.00 98.50 87 PHE A CA 1
ATOM 670 C C . PHE A 1 87 ? 10.414 10.057 -5.941 1.00 98.50 87 PHE A C 1
ATOM 672 O O . PHE A 1 87 ? 10.788 10.312 -7.087 1.00 98.50 87 PHE A O 1
ATOM 679 N N . GLY A 1 88 ? 9.585 9.040 -5.695 1.00 98.38 88 GLY A N 1
ATOM 680 C CA . GL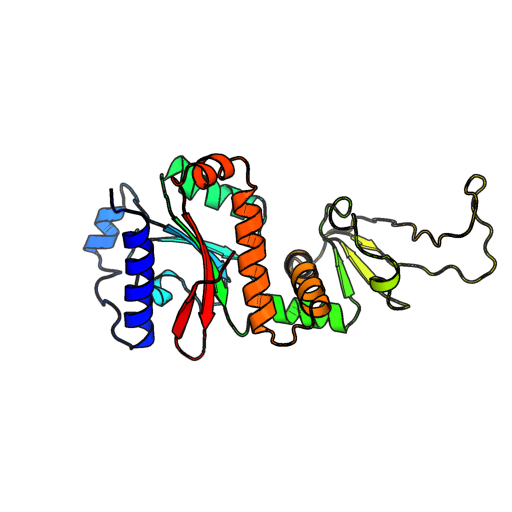Y A 1 88 ? 9.063 8.181 -6.756 1.00 98.38 88 GLY A CA 1
ATOM 681 C C . GLY A 1 88 ? 8.286 8.960 -7.825 1.00 98.38 88 GLY A C 1
ATOM 682 O O . GLY A 1 88 ? 8.525 8.808 -9.024 1.00 98.38 88 GLY A O 1
ATOM 683 N N . VAL A 1 89 ? 7.368 9.835 -7.421 1.00 98.25 89 VAL A N 1
ATOM 684 C CA . VAL A 1 89 ? 6.509 10.562 -8.371 1.00 98.25 89 VAL A CA 1
ATOM 685 C C . VAL A 1 89 ? 7.251 11.700 -9.080 1.00 98.25 89 VAL A C 1
ATOM 687 O O . VAL A 1 89 ? 7.148 11.854 -10.304 1.00 98.25 89 VAL A O 1
ATOM 690 N N . VAL A 1 90 ? 7.982 12.512 -8.321 1.00 96.81 90 VAL A N 1
ATOM 691 C CA . VAL A 1 90 ? 8.597 13.759 -8.785 1.00 96.81 90 VAL A CA 1
ATOM 692 C C . VAL A 1 90 ? 9.962 13.495 -9.409 1.00 96.81 90 VAL A C 1
ATOM 694 O O . VAL A 1 90 ? 10.199 13.937 -10.533 1.00 96.81 90 VAL A O 1
ATOM 697 N N . ASN A 1 91 ? 10.845 12.752 -8.734 1.00 97.19 91 ASN A N 1
ATOM 698 C CA . ASN A 1 91 ? 12.210 12.519 -9.215 1.00 97.19 91 ASN A CA 1
ATOM 699 C C . ASN A 1 91 ? 12.288 11.386 -10.241 1.00 97.19 91 ASN A C 1
ATOM 701 O O . ASN A 1 91 ? 12.971 11.544 -11.249 1.00 97.19 91 ASN A O 1
ATOM 705 N N . LEU A 1 92 ? 11.592 10.266 -10.016 1.00 97.50 92 LEU A N 1
ATOM 706 C CA . LEU A 1 92 ? 11.600 9.129 -10.954 1.00 97.50 92 LEU A CA 1
ATOM 707 C C . LEU A 1 92 ? 10.520 9.233 -12.038 1.00 97.50 92 LEU A C 1
ATOM 709 O O . LEU A 1 92 ? 10.508 8.448 -12.984 1.00 97.50 92 LEU A O 1
ATOM 713 N N . GLY A 1 93 ? 9.610 10.204 -11.926 1.00 96.81 93 GLY A N 1
ATOM 714 C CA . GLY A 1 93 ? 8.575 10.432 -12.929 1.00 96.81 93 GLY A CA 1
ATOM 715 C C . GLY A 1 93 ? 7.458 9.385 -12.926 1.00 96.81 93 GLY A C 1
ATOM 716 O O . GLY A 1 93 ? 6.741 9.267 -13.923 1.00 96.81 93 GLY A O 1
ATOM 717 N N . ILE A 1 94 ? 7.277 8.643 -11.830 1.00 97.94 94 ILE A N 1
ATOM 718 C CA . ILE A 1 94 ? 6.214 7.642 -11.702 1.00 97.94 94 ILE A CA 1
ATOM 719 C C . ILE A 1 94 ? 4.837 8.325 -11.765 1.00 97.94 94 ILE A C 1
ATOM 721 O O . ILE A 1 94 ? 4.644 9.433 -11.262 1.00 97.94 94 ILE A O 1
ATOM 725 N N . ARG A 1 95 ? 3.864 7.674 -12.414 1.00 96.62 95 ARG A N 1
ATOM 726 C CA . ARG A 1 95 ? 2.494 8.198 -12.622 1.00 96.62 95 ARG A CA 1
ATOM 727 C C . ARG A 1 95 ? 1.398 7.328 -12.005 1.00 96.62 95 ARG A C 1
ATOM 729 O O . ARG A 1 95 ? 0.214 7.588 -12.191 1.00 96.62 95 ARG A O 1
ATOM 736 N N . HIS A 1 96 ? 1.799 6.326 -11.226 1.00 98.06 96 HIS A N 1
ATOM 737 C CA . HIS A 1 96 ? 0.902 5.428 -10.514 1.00 98.06 96 HIS A CA 1
ATOM 738 C C . HIS A 1 96 ? 1.366 5.249 -9.074 1.00 98.06 96 HIS A C 1
ATOM 740 O O . HIS A 1 96 ? 2.517 4.886 -8.836 1.00 98.06 96 HIS A O 1
ATOM 746 N N . VAL A 1 97 ? 0.460 5.458 -8.128 1.00 98.69 97 VAL A N 1
ATOM 747 C CA . VAL A 1 97 ? 0.639 5.136 -6.714 1.00 98.69 97 VAL A CA 1
ATOM 748 C C . VAL A 1 97 ? -0.484 4.186 -6.314 1.00 98.69 97 VAL A C 1
ATOM 750 O O . VAL A 1 97 ? -1.657 4.466 -6.562 1.00 98.69 97 VAL A O 1
ATOM 753 N N . VAL A 1 98 ? -0.134 3.059 -5.703 1.00 98.75 98 VAL A N 1
ATOM 754 C CA . VAL A 1 98 ? -1.100 2.111 -5.138 1.00 98.75 98 VAL A CA 1
ATOM 755 C C . VAL A 1 98 ? -0.809 1.966 -3.656 1.00 98.75 98 VAL A C 1
ATOM 757 O O . VAL A 1 98 ? 0.293 1.577 -3.273 1.00 98.75 98 VAL A O 1
ATOM 760 N N . VAL A 1 99 ? -1.803 2.256 -2.827 1.00 98.81 99 VAL A N 1
ATOM 761 C CA . VAL A 1 99 ? -1.771 1.964 -1.396 1.00 98.81 99 VAL A CA 1
ATOM 762 C C . VAL A 1 99 ? -2.443 0.617 -1.180 1.00 98.81 99 VAL A C 1
ATOM 764 O O . VAL A 1 99 ? -3.641 0.478 -1.420 1.00 98.81 99 VAL A O 1
ATOM 767 N N . MET A 1 100 ? -1.680 -0.378 -0.743 1.00 98.69 100 MET A N 1
ATOM 768 C CA . MET A 1 100 ? -2.141 -1.755 -0.600 1.00 98.69 100 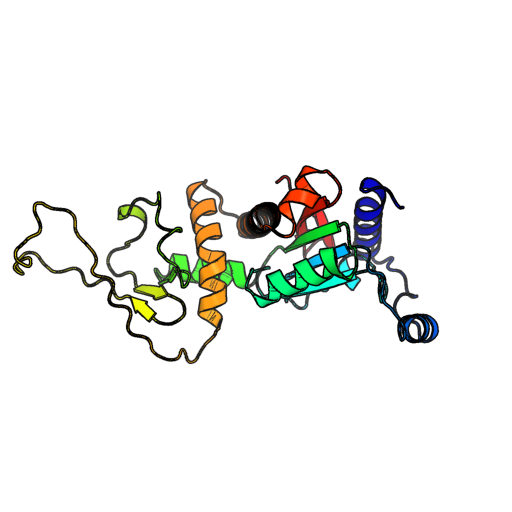MET A CA 1
ATOM 769 C C . MET A 1 100 ? -2.091 -2.211 0.862 1.00 98.69 100 MET A C 1
ATOM 771 O O . MET A 1 100 ? -1.030 -2.547 1.400 1.00 98.69 100 MET A O 1
ATOM 775 N N . SER A 1 101 ? -3.267 -2.269 1.486 1.00 98.56 101 SER A N 1
ATOM 776 C CA . SER A 1 101 ? -3.486 -2.980 2.752 1.00 98.56 101 SER A CA 1
ATOM 777 C C . SER A 1 101 ? -3.673 -4.480 2.503 1.00 98.56 101 SER A C 1
ATOM 779 O O . SER A 1 101 ? -3.718 -4.933 1.359 1.00 98.56 101 SER A O 1
ATOM 781 N N . HIS A 1 102 ? -3.812 -5.273 3.567 1.00 98.81 102 HIS A N 1
ATOM 782 C CA . HIS A 1 102 ? -4.123 -6.697 3.451 1.00 98.81 102 HIS A CA 1
ATOM 783 C C . HIS A 1 102 ? -5.015 -7.199 4.590 1.00 98.81 102 HIS A C 1
ATOM 785 O O . HIS A 1 102 ? -5.065 -6.588 5.659 1.00 98.81 102 HIS A O 1
ATOM 791 N N . THR A 1 103 ? -5.690 -8.329 4.374 1.00 98.69 103 THR A N 1
ATOM 792 C CA . THR A 1 103 ? -6.461 -9.021 5.420 1.00 98.69 103 THR A CA 1
ATOM 793 C C . THR A 1 103 ? -5.544 -9.564 6.524 1.00 98.69 103 THR A C 1
ATOM 795 O O . THR A 1 103 ? -4.364 -9.829 6.295 1.00 98.69 103 THR A O 1
ATOM 798 N N . ASN A 1 104 ? -6.054 -9.715 7.751 1.00 97.81 104 ASN A N 1
ATOM 799 C CA . ASN A 1 104 ? -5.295 -10.153 8.939 1.00 97.81 104 ASN A CA 1
ATOM 800 C C . ASN A 1 104 ? -3.997 -9.348 9.185 1.00 97.81 104 ASN A C 1
ATOM 802 O O . ASN A 1 104 ? -2.920 -9.922 9.397 1.00 97.81 104 ASN A O 1
ATOM 806 N N . CYS A 1 105 ? -4.097 -8.016 9.137 1.00 98.25 105 CYS A N 1
ATOM 807 C CA . CYS A 1 105 ? -2.987 -7.106 9.405 1.00 98.25 105 CYS A CA 1
ATOM 808 C C . CYS A 1 105 ? -2.681 -6.982 10.905 1.00 98.25 105 CYS A C 1
ATOM 810 O O . CYS A 1 105 ? -3.556 -6.640 11.699 1.00 98.25 105 CYS A O 1
ATOM 812 N N . GLY A 1 106 ? -1.418 -7.199 11.290 1.00 97.06 106 GLY A N 1
ATOM 813 C CA . GLY A 1 106 ? -0.985 -7.102 12.689 1.00 97.06 106 GLY A CA 1
ATOM 814 C C . GLY A 1 106 ? -1.076 -5.690 13.279 1.00 97.06 106 GLY A C 1
ATOM 815 O O . GLY A 1 106 ? -1.386 -5.550 14.454 1.00 97.06 106 GLY A O 1
ATOM 816 N N . ALA A 1 107 ? -0.871 -4.643 12.472 1.00 94.81 107 ALA A N 1
ATOM 817 C CA . ALA A 1 107 ? -1.012 -3.256 12.928 1.00 94.81 107 ALA A CA 1
ATOM 818 C C . ALA A 1 107 ? -2.476 -2.893 13.226 1.00 94.81 107 ALA A C 1
ATOM 820 O O . ALA A 1 107 ? -2.763 -2.235 14.221 1.00 94.81 107 ALA A O 1
ATOM 821 N N . VAL A 1 108 ? -3.406 -3.375 12.393 1.00 96.12 108 VAL A N 1
ATOM 822 C CA . VAL A 1 108 ? -4.850 -3.229 12.627 1.00 96.12 108 VAL A CA 1
ATOM 823 C C . VAL A 1 108 ? -5.274 -4.008 13.869 1.00 96.12 108 VAL A C 1
ATOM 825 O O . VAL A 1 108 ? -6.008 -3.468 14.687 1.00 96.12 108 VAL A O 1
ATOM 828 N N . ALA A 1 109 ? -4.782 -5.239 14.045 1.00 95.81 109 ALA A N 1
ATOM 829 C CA . ALA A 1 109 ? -5.052 -6.024 15.249 1.00 95.81 109 ALA A CA 1
ATOM 830 C C . ALA A 1 109 ? -4.548 -5.316 16.518 1.00 95.81 109 ALA A C 1
ATOM 832 O O . ALA A 1 109 ? -5.317 -5.139 17.453 1.00 95.81 109 ALA A O 1
ATOM 833 N N . ALA A 1 110 ? -3.311 -4.810 16.512 1.00 90.81 110 ALA A N 1
ATOM 834 C CA . ALA A 1 110 ? -2.764 -4.050 17.637 1.00 90.81 110 ALA A CA 1
ATOM 835 C C . ALA A 1 110 ? -3.582 -2.784 17.947 1.00 90.81 110 ALA A C 1
ATOM 837 O O . ALA A 1 110 ? -3.793 -2.449 19.108 1.00 90.81 110 ALA A O 1
ATOM 838 N N . ALA A 1 111 ? -4.079 -2.093 16.917 1.00 87.44 111 ALA A N 1
ATOM 839 C CA . ALA A 1 111 ? -4.951 -0.938 17.093 1.00 87.44 111 ALA A CA 1
ATOM 840 C C . ALA A 1 111 ? -6.326 -1.304 17.669 1.00 87.44 111 ALA A C 1
ATOM 842 O O . ALA A 1 111 ? -6.859 -0.566 18.493 1.00 87.44 111 ALA A O 1
ATOM 843 N N . MET A 1 112 ? -6.897 -2.441 17.266 1.00 90.38 112 MET A N 1
ATOM 844 C CA . MET A 1 112 ? -8.121 -2.967 17.875 1.00 90.38 112 MET A CA 1
ATOM 845 C C . MET A 1 112 ? -7.903 -3.311 19.350 1.00 90.38 112 MET A C 1
ATOM 847 O O . MET A 1 112 ? -8.706 -2.891 20.177 1.00 90.38 112 MET A O 1
ATOM 851 N N . ASP A 1 113 ? -6.814 -4.015 19.668 1.00 88.44 113 ASP A N 1
ATOM 852 C CA . ASP A 1 113 ? -6.479 -4.422 21.035 1.00 88.44 113 ASP A CA 1
ATOM 853 C C . ASP A 1 113 ? -6.296 -3.204 21.953 1.00 88.44 113 ASP A C 1
ATOM 855 O O . ASP A 1 113 ? -6.824 -3.195 23.063 1.00 88.44 113 ASP A O 1
ATOM 859 N N . ALA A 1 114 ? -5.620 -2.153 21.474 1.00 82.25 114 ALA A N 1
ATOM 860 C CA . ALA A 1 114 ? -5.453 -0.900 22.212 1.00 82.25 114 ALA A CA 1
ATOM 861 C C . ALA A 1 114 ? -6.796 -0.194 22.480 1.00 82.25 114 ALA A C 1
ATOM 863 O O . ALA A 1 114 ? -7.081 0.232 23.599 1.00 82.25 114 ALA A O 1
ATOM 864 N N . LEU A 1 115 ? -7.675 -0.121 21.475 1.00 79.75 115 LEU A N 1
ATOM 865 C CA . LEU A 1 115 ? -9.009 0.460 21.653 1.00 79.75 115 LEU A CA 1
ATOM 866 C C . LEU A 1 115 ? -9.878 -0.359 22.619 1.00 79.75 115 LEU A C 1
ATOM 868 O O . LEU A 1 115 ? -10.658 0.218 23.374 1.00 79.75 115 LEU A O 1
ATOM 872 N N . ASP A 1 116 ? -9.757 -1.687 22.600 1.00 84.69 116 ASP A N 1
ATOM 873 C CA . ASP A 1 116 ? -10.521 -2.585 23.472 1.00 84.69 116 ASP A CA 1
ATOM 874 C C . ASP A 1 116 ? -10.010 -2.567 24.922 1.00 84.69 116 ASP A C 1
ATOM 876 O O . ASP A 1 116 ? -10.799 -2.755 25.851 1.00 84.69 116 ASP A O 1
ATOM 880 N N . SER A 1 117 ? -8.716 -2.308 25.136 1.00 76.31 117 SER A N 1
ATOM 881 C CA . SER A 1 117 ? -8.112 -2.162 26.467 1.00 76.31 117 SER A CA 1
ATOM 882 C C . SER A 1 117 ? -8.320 -0.777 27.092 1.00 76.31 117 SER A C 1
ATOM 884 O O . SER A 1 117 ? -8.070 -0.608 28.287 1.00 76.31 117 SER A O 1
ATOM 886 N N . GLY A 1 118 ? -8.803 0.205 26.321 1.00 64.88 118 GLY A N 1
ATOM 887 C CA . GLY A 1 118 ? -8.915 1.601 26.754 1.00 64.88 118 GLY A CA 1
ATOM 888 C C . GLY A 1 118 ? -7.593 2.377 26.689 1.00 64.88 118 GLY A C 1
ATOM 889 O O . GLY A 1 118 ? -7.491 3.461 27.270 1.00 64.88 118 GLY A O 1
ATOM 890 N N . GLU A 1 119 ? -6.587 1.842 25.990 1.00 57.31 119 GLU A N 1
ATOM 891 C CA . GLU A 1 119 ? -5.377 2.568 25.607 1.00 57.31 119 GLU A CA 1
ATOM 892 C C . GLU A 1 119 ? -5.712 3.510 24.443 1.00 57.31 119 GLU A C 1
ATOM 894 O O . GLU A 1 119 ? -5.856 3.110 23.288 1.00 57.31 119 GLU A O 1
ATOM 899 N N . ILE A 1 120 ? -5.854 4.798 24.738 1.00 51.28 120 ILE A N 1
ATOM 900 C CA . ILE A 1 120 ? -6.020 5.825 23.711 1.00 51.28 120 ILE A CA 1
ATOM 901 C C . ILE A 1 120 ? -4.623 6.143 23.206 1.00 51.28 120 ILE A C 1
ATOM 903 O O . ILE A 1 120 ? -3.780 6.520 24.003 1.00 51.28 120 ILE A O 1
ATOM 907 N N . VAL A 1 121 ? -4.351 6.028 21.908 1.00 49.22 121 VAL A N 1
ATOM 908 C CA . VAL A 1 121 ? -3.056 6.440 21.355 1.00 49.22 121 VAL A CA 1
ATOM 909 C C . VAL A 1 121 ? -3.277 7.591 20.382 1.00 49.22 121 VAL A C 1
ATOM 911 O O . VAL A 1 121 ? -3.978 7.425 19.388 1.00 49.22 121 VAL A O 1
ATOM 914 N N . ALA A 1 122 ? -2.728 8.767 20.682 1.00 46.56 122 ALA A N 1
ATOM 915 C CA . ALA A 1 122 ? -2.895 9.967 19.870 1.00 46.56 122 ALA A CA 1
ATOM 916 C C . ALA A 1 122 ? -1.599 10.349 19.142 1.00 46.56 122 ALA A C 1
ATOM 918 O O . ALA A 1 122 ? -0.481 10.160 19.626 1.00 46.56 122 ALA A O 1
ATOM 919 N N . GLU A 1 123 ? -1.745 10.891 17.939 1.00 42.22 123 GLU A N 1
ATOM 920 C CA . GLU A 1 123 ? -0.621 11.406 17.166 1.00 42.22 123 GLU A CA 1
ATOM 921 C C . GLU A 1 123 ? -0.027 12.662 17.834 1.00 42.22 123 GLU A C 1
ATOM 923 O O . GLU A 1 123 ? -0.685 13.344 18.621 1.00 42.22 123 GLU A O 1
ATOM 928 N N . LYS A 1 124 ? 1.246 12.958 17.547 1.00 39.81 124 LYS A N 1
ATOM 929 C CA . LYS A 1 124 ? 2.041 14.022 18.191 1.00 39.81 124 LYS A CA 1
ATOM 930 C C . LYS A 1 124 ? 1.439 15.434 18.035 1.00 39.81 124 LYS A C 1
ATOM 932 O O . LYS A 1 124 ? 1.769 16.306 18.833 1.00 39.81 124 LYS A O 1
ATOM 937 N N . ASP A 1 125 ? 0.509 15.624 17.095 1.00 42.09 125 ASP A N 1
ATOM 938 C CA . ASP A 1 125 ? -0.255 16.856 16.869 1.00 42.09 125 ASP A CA 1
ATOM 939 C C . ASP A 1 125 ? -1.761 16.636 17.105 1.00 42.09 125 ASP A C 1
ATOM 941 O O . ASP A 1 125 ? -2.571 16.505 16.191 1.00 42.09 125 ASP A O 1
ATOM 945 N N . ILE A 1 126 ? -2.163 16.628 18.376 1.00 40.53 126 ILE A N 1
ATOM 946 C CA . ILE A 1 126 ? -3.550 16.381 18.818 1.00 40.53 126 ILE A CA 1
ATOM 947 C C . ILE A 1 126 ? -4.523 17.529 18.449 1.00 40.53 126 ILE A C 1
ATOM 949 O O . ILE A 1 126 ? -5.723 17.437 18.694 1.00 40.53 126 ILE A O 1
ATOM 953 N N . SER A 1 127 ? -4.036 18.634 17.873 1.00 36.25 127 SER A N 1
ATOM 954 C CA . SER A 1 127 ? -4.862 19.825 17.621 1.00 36.25 127 SER A CA 1
ATOM 955 C C . SER A 1 127 ? -5.914 19.616 16.533 1.00 36.25 127 SER A C 1
ATOM 957 O O . SER A 1 127 ? -6.994 20.181 16.646 1.00 36.25 127 SER A O 1
ATOM 959 N N . SER A 1 128 ? -5.613 18.864 15.474 1.00 35.72 128 SER A N 1
ATOM 960 C CA . SER A 1 128 ? -6.499 18.737 14.305 1.00 35.72 128 SER A CA 1
ATOM 961 C C . SER A 1 128 ? -7.361 17.475 14.341 1.00 35.72 128 SER A C 1
ATOM 963 O O . SER A 1 128 ? -8.467 17.475 13.814 1.00 35.72 128 SER A O 1
ATOM 965 N N . ALA A 1 129 ? -6.899 16.412 15.006 1.00 37.91 129 ALA A N 1
ATOM 966 C CA . ALA A 1 129 ? -7.642 15.158 15.148 1.00 37.91 129 ALA A CA 1
ATOM 967 C C . ALA A 1 129 ? -8.813 15.244 16.152 1.00 37.91 129 ALA A C 1
ATOM 969 O O . ALA A 1 129 ? -9.726 14.423 16.099 1.00 37.91 129 ALA A O 1
ATOM 970 N N . LEU A 1 130 ? -8.798 16.236 17.054 1.00 39.16 130 LEU A N 1
ATOM 971 C CA . LEU A 1 130 ? -9.870 16.494 18.026 1.00 39.16 130 LEU A CA 1
ATOM 972 C C . LEU A 1 130 ? -10.918 17.505 17.537 1.00 39.16 130 LEU A C 1
ATOM 974 O O . LEU A 1 130 ? -11.942 17.681 18.199 1.00 39.16 130 LEU A O 1
ATOM 978 N N . GLU A 1 131 ? -10.714 18.155 16.387 1.00 36.12 131 GLU A N 1
ATOM 979 C CA . GLU A 1 131 ? -11.738 19.017 15.791 1.00 36.12 131 GLU A CA 1
ATOM 980 C C . GLU A 1 131 ? -12.899 18.155 15.263 1.00 36.12 131 GLU A C 1
ATOM 982 O O . GLU A 1 131 ? -12.881 17.656 14.141 1.00 36.12 131 GLU A O 1
ATOM 987 N N . GLY A 1 132 ? -13.925 17.966 16.100 1.00 35.84 132 GLY A N 1
ATOM 988 C CA . GLY A 1 132 ? -15.186 17.311 15.730 1.00 35.84 132 GLY A CA 1
ATOM 989 C C . GLY A 1 132 ? -15.464 15.956 16.386 1.00 35.84 132 GLY A C 1
ATOM 990 O O . GLY A 1 132 ? -16.472 15.334 16.049 1.00 35.84 132 GLY A O 1
ATOM 991 N N . LEU A 1 133 ? -14.626 15.493 17.320 1.00 35.44 133 LEU A N 1
ATOM 992 C CA . LEU A 1 133 ? -14.921 14.311 18.138 1.00 35.44 133 LEU A CA 1
ATOM 993 C C . LEU A 1 133 ? -15.556 14.732 19.468 1.00 35.44 133 LEU A C 1
ATOM 995 O O . LEU A 1 133 ? -15.013 15.565 20.189 1.00 35.44 133 LEU A O 1
ATOM 999 N N . ASP A 1 134 ? -16.719 14.159 19.777 1.00 32.28 134 ASP A N 1
ATOM 1000 C CA . ASP A 1 134 ? -17.416 14.393 21.042 1.00 32.28 134 ASP A CA 1
ATOM 1001 C C . ASP A 1 134 ? -16.580 13.814 22.197 1.00 32.28 134 ASP A C 1
ATOM 1003 O O . ASP A 1 134 ? -16.225 12.629 22.192 1.00 32.28 134 ASP A O 1
ATOM 1007 N N . ALA A 1 135 ? -16.231 14.652 23.175 1.00 37.19 135 ALA A N 1
ATOM 1008 C CA . ALA A 1 135 ? -15.325 14.292 24.270 1.00 37.19 135 ALA A CA 1
ATOM 1009 C C . ALA A 1 135 ? -15.855 13.110 25.111 1.00 37.19 135 ALA A C 1
ATOM 1011 O O . ALA A 1 135 ? -15.069 12.283 25.576 1.00 37.19 135 ALA A O 1
ATOM 1012 N N . ASP A 1 136 ? -17.182 12.964 25.200 1.00 32.22 136 ASP A N 1
ATOM 1013 C CA . ASP A 1 136 ? -17.868 11.873 25.908 1.00 32.22 136 ASP A CA 1
ATOM 1014 C C . ASP A 1 136 ? -17.651 10.492 25.268 1.00 32.22 136 ASP A C 1
ATOM 1016 O O . ASP A 1 136 ? -17.716 9.473 25.953 1.00 32.22 136 ASP A O 1
ATOM 1020 N N . ALA A 1 137 ? -17.357 10.424 23.966 1.00 36.72 137 ALA A N 1
ATOM 1021 C CA . ALA A 1 137 ? -17.064 9.154 23.297 1.00 36.72 137 ALA A CA 1
ATOM 1022 C C . ALA A 1 137 ? -15.626 8.671 23.548 1.00 36.72 137 ALA A C 1
ATOM 1024 O O . ALA A 1 137 ? -15.305 7.518 23.261 1.00 36.72 137 ALA A O 1
ATOM 1025 N N . THR A 1 138 ? -14.759 9.553 24.055 1.00 39.84 138 THR A N 1
ATOM 1026 C CA . THR A 1 138 ? -13.304 9.346 24.062 1.00 39.84 138 THR A CA 1
ATOM 1027 C C . THR A 1 138 ? -12.785 8.927 25.435 1.00 39.84 138 THR A C 1
ATOM 1029 O O . THR A 1 138 ? -11.724 8.324 25.522 1.00 39.84 138 THR A O 1
ATOM 1032 N N . ILE A 1 139 ? -13.528 9.177 26.514 1.00 39.16 139 ILE A N 1
ATOM 1033 C CA . ILE A 1 139 ? -13.068 8.913 27.881 1.00 39.16 139 ILE A CA 1
ATOM 1034 C C . ILE A 1 139 ? -13.955 7.839 28.509 1.00 39.16 139 ILE A C 1
ATOM 1036 O O . ILE A 1 139 ? -14.900 8.114 29.244 1.00 39.16 139 ILE A O 1
ATOM 1040 N N . GLY A 1 140 ? -13.627 6.573 28.246 1.00 32.22 140 GLY A N 1
ATOM 1041 C CA . GLY A 1 140 ? -14.003 5.518 29.182 1.00 32.22 140 GLY A CA 1
ATOM 1042 C C . GLY A 1 140 ? -13.383 5.852 30.540 1.00 32.22 140 GLY A C 1
ATOM 1043 O O . GLY A 1 140 ? -12.201 6.190 30.601 1.00 32.22 140 GLY A O 1
ATOM 1044 N N . ALA A 1 141 ? -14.176 5.822 31.612 1.00 28.42 141 ALA A N 1
ATOM 1045 C CA . ALA A 1 141 ? -13.726 6.131 32.968 1.00 28.42 141 ALA A CA 1
ATOM 1046 C C . ALA A 1 141 ? -12.457 5.321 33.321 1.00 28.42 141 ALA A C 1
ATOM 1048 O O . ALA A 1 141 ? -12.544 4.126 33.600 1.00 28.42 141 ALA A O 1
ATOM 1049 N N . GLY A 1 142 ? -11.285 5.971 33.267 1.00 31.36 142 GLY A N 1
ATOM 1050 C CA . GLY A 1 142 ? -9.968 5.363 33.509 1.00 31.36 142 GLY A CA 1
ATOM 1051 C C . GLY 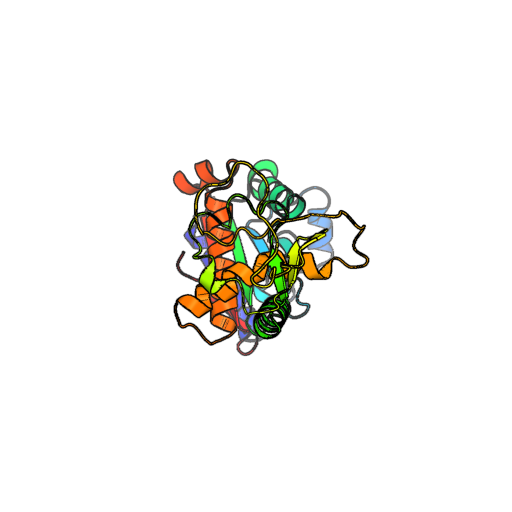A 1 142 ? -9.022 5.230 32.301 1.00 31.36 142 GLY A C 1
ATOM 1052 O O . GLY A 1 142 ? -7.975 4.608 32.451 1.00 31.36 142 GLY A O 1
ATOM 1053 N N . GLY A 1 143 ? -9.351 5.781 31.126 1.00 31.69 143 GLY A N 1
ATOM 1054 C CA . GLY A 1 143 ? -8.511 5.694 29.921 1.00 31.69 143 GLY A CA 1
ATOM 1055 C C . GLY A 1 143 ? -7.186 6.472 29.998 1.00 31.69 143 GLY A C 1
ATOM 1056 O O . GLY A 1 143 ? -7.130 7.599 30.496 1.00 31.69 143 GLY A O 1
ATOM 1057 N N . MET A 1 144 ? -6.117 5.871 29.469 1.00 35.62 144 MET A N 1
ATOM 1058 C CA . MET A 1 144 ? -4.777 6.457 29.334 1.00 35.62 144 MET A CA 1
ATOM 1059 C C . MET A 1 144 ? -4.594 6.964 27.898 1.00 35.62 144 MET A C 1
ATOM 1061 O O . MET A 1 144 ? -4.792 6.195 26.965 1.00 35.62 144 MET A O 1
ATOM 1065 N N . ILE A 1 145 ? -4.216 8.232 27.708 1.00 40.81 145 ILE A N 1
ATOM 1066 C CA . ILE A 1 145 ? -3.932 8.835 26.396 1.00 40.81 145 ILE A CA 1
ATOM 1067 C C . ILE A 1 145 ? -2.415 8.791 26.150 1.00 40.81 145 ILE A C 1
ATOM 1069 O O . ILE A 1 145 ? -1.657 9.607 26.646 1.00 40.81 145 ILE A O 1
ATOM 1073 N N . VAL A 1 146 ? -1.934 7.836 25.374 1.00 36.75 146 VAL A N 1
ATOM 1074 C CA . VAL A 1 146 ? -0.553 7.708 24.912 1.00 36.75 146 VAL A CA 1
ATOM 1075 C C . VAL A 1 146 ? -0.367 8.571 23.665 1.00 36.75 146 VAL A C 1
ATOM 1077 O O . VAL A 1 146 ? -0.715 8.166 22.562 1.00 36.75 146 VAL A O 1
ATOM 1080 N N . THR A 1 147 ? 0.185 9.772 23.788 1.00 36.41 147 THR A N 1
ATOM 1081 C CA . THR A 1 147 ? 0.757 10.444 22.613 1.00 36.41 147 THR A CA 1
ATOM 1082 C C . THR A 1 147 ? 2.177 9.947 22.420 1.00 36.41 147 THR A C 1
ATOM 1084 O O . THR A 1 147 ? 2.824 9.584 23.395 1.00 36.41 147 THR A O 1
ATOM 1087 N N . GLY A 1 148 ? 2.674 9.879 21.181 1.00 43.19 148 GLY A N 1
ATOM 1088 C CA . GLY A 1 148 ? 3.913 9.153 20.833 1.00 43.19 148 GLY A CA 1
ATOM 1089 C C . GLY A 1 148 ? 5.117 9.290 21.793 1.00 43.19 148 GLY A C 1
ATOM 1090 O O . GLY A 1 148 ? 5.889 8.345 21.911 1.00 43.19 148 GLY A O 1
ATOM 1091 N N . SER A 1 149 ? 5.257 10.414 22.513 1.00 31.69 149 SER A N 1
ATOM 1092 C CA . SER A 1 149 ? 6.284 10.644 23.548 1.00 31.69 149 SER A CA 1
ATOM 1093 C C . SER A 1 149 ? 5.755 11.094 24.924 1.00 31.69 149 SER A C 1
ATOM 1095 O O . SER A 1 149 ? 6.546 11.537 25.758 1.00 31.69 149 SER A O 1
ATOM 1097 N N . SER A 1 150 ? 4.444 11.051 25.170 1.00 32.12 150 SER A N 1
ATOM 1098 C CA . SER A 1 150 ? 3.846 11.457 26.446 1.00 32.12 150 SER A CA 1
ATOM 1099 C C . SER A 1 150 ? 2.666 10.570 26.823 1.00 32.12 150 SER A C 1
ATOM 1101 O O . SER A 1 150 ? 1.723 10.385 26.060 1.00 32.12 150 SER A O 1
ATOM 1103 N N . VAL A 1 151 ? 2.690 10.061 28.051 1.00 33.12 151 VAL A N 1
ATOM 1104 C CA . VAL A 1 151 ? 1.519 9.444 28.674 1.00 33.12 151 VAL A CA 1
ATOM 1105 C C . VAL A 1 151 ? 0.691 10.565 29.293 1.00 33.12 151 VAL A C 1
ATOM 1107 O O . VAL A 1 151 ? 1.080 11.168 30.286 1.00 33.12 151 VAL A O 1
ATOM 1110 N N . ILE A 1 152 ? -0.446 10.874 28.692 1.00 35.34 152 ILE A N 1
ATOM 1111 C CA . ILE A 1 152 ? -1.468 11.748 29.250 1.00 35.34 152 ILE A CA 1
ATOM 1112 C C . ILE A 1 152 ? -2.392 10.859 30.089 1.00 35.34 152 ILE A C 1
ATOM 1114 O O . ILE A 1 152 ? -3.231 10.116 29.577 1.00 35.34 152 ILE A O 1
ATOM 1118 N N . THR A 1 153 ? -2.241 10.926 31.405 1.00 31.88 153 THR A N 1
ATOM 1119 C CA . THR A 1 153 ? -3.214 10.366 32.344 1.00 31.88 153 THR A CA 1
ATOM 1120 C C . THR A 1 153 ? -4.356 11.364 32.515 1.00 31.88 153 THR A C 1
ATOM 1122 O O . THR A 1 153 ? -4.133 12.494 32.952 1.00 31.88 153 THR A O 1
ATOM 1125 N N . ALA A 1 154 ? -5.585 10.976 32.175 1.00 33.75 154 ALA A N 1
ATOM 1126 C CA . ALA A 1 154 ? -6.758 11.751 32.556 1.00 33.75 154 ALA A CA 1
ATOM 1127 C C . ALA A 1 154 ? -7.037 11.506 34.048 1.00 33.75 154 ALA A C 1
ATOM 1129 O O . ALA A 1 154 ? -7.615 10.487 34.420 1.00 33.75 154 ALA A O 1
ATOM 1130 N N . GLU A 1 155 ? -6.599 12.414 34.921 1.00 29.86 155 GLU A N 1
ATOM 1131 C CA . GLU A 1 155 ? -7.050 12.404 36.313 1.00 29.86 155 GLU A CA 1
ATOM 1132 C C . GLU A 1 155 ? -8.439 13.048 36.388 1.00 29.86 155 GLU A C 1
ATOM 1134 O O . GLU A 1 155 ? -8.613 14.241 36.133 1.00 29.86 155 GLU A O 1
ATOM 1139 N N . THR A 1 156 ? -9.451 12.252 36.729 1.00 33.09 156 THR A N 1
ATOM 1140 C CA . THR A 1 156 ? -10.758 12.765 37.148 1.00 33.09 156 THR A CA 1
ATOM 1141 C C . THR A 1 156 ? -10.611 13.368 38.543 1.00 33.09 156 THR A C 1
ATOM 1143 O O . THR A 1 156 ? -10.383 12.634 39.507 1.00 33.09 156 THR A O 1
ATOM 1146 N N . PHE A 1 157 ? -10.751 14.687 38.677 1.00 35.59 157 PHE A N 1
ATOM 1147 C CA . PHE A 1 157 ? -10.880 15.303 39.996 1.00 35.59 157 PHE A CA 1
ATOM 1148 C C . PHE A 1 157 ? -12.248 14.937 40.574 1.00 35.59 157 PHE A C 1
ATOM 1150 O O . PHE A 1 157 ? -13.279 15.196 39.960 1.00 35.59 157 PHE A O 1
ATOM 1157 N N . GLY A 1 158 ? -12.258 14.318 41.755 1.00 30.33 158 GLY A N 1
ATOM 1158 C CA . GLY A 1 158 ? -13.495 14.092 42.494 1.00 30.33 158 GLY A CA 1
ATOM 1159 C C . GLY A 1 158 ? -14.143 15.418 42.897 1.00 30.33 158 GLY A C 1
ATOM 1160 O O . GLY A 1 158 ? -13.449 16.411 43.129 1.00 30.33 158 GLY A O 1
ATOM 1161 N N . ASP A 1 159 ? -15.473 15.420 43.000 1.00 34.47 159 ASP A N 1
ATOM 1162 C CA . ASP A 1 159 ? -16.269 16.557 43.468 1.00 34.47 159 ASP A CA 1
ATOM 1163 C C . ASP A 1 159 ? -15.665 17.175 44.745 1.00 34.47 159 ASP A C 1
ATOM 1165 O O . ASP A 1 159 ? -15.789 16.615 45.837 1.00 34.47 159 ASP A O 1
ATOM 1169 N N . GLY A 1 160 ? -15.017 18.343 44.631 1.00 39.91 160 GLY A N 1
ATOM 1170 C CA . GLY A 1 160 ? -14.566 19.104 45.803 1.00 39.91 160 GLY A CA 1
ATOM 1171 C C . GLY A 1 160 ? -13.256 19.884 45.697 1.00 39.91 160 GLY A C 1
ATOM 1172 O O . GLY A 1 160 ? -13.003 20.696 46.588 1.00 39.91 160 GLY A O 1
ATOM 1173 N N . GLU A 1 161 ? -12.437 19.715 44.657 1.00 38.66 161 GLU A N 1
ATOM 1174 C CA . GLU A 1 161 ? -11.240 20.555 44.492 1.00 38.66 161 GLU A CA 1
ATOM 1175 C C . GLU A 1 161 ? -11.556 21.880 43.782 1.00 38.66 161 GLU A C 1
ATOM 1177 O O . GLU A 1 161 ? -12.262 21.939 42.774 1.00 38.66 161 GLU A O 1
ATOM 1182 N N . ALA A 1 162 ? -11.076 22.985 44.358 1.00 36.31 162 ALA A N 1
ATOM 1183 C CA . ALA A 1 162 ? -11.402 24.328 43.897 1.00 36.31 162 ALA A CA 1
ATOM 1184 C C . ALA A 1 162 ? -10.784 24.613 42.518 1.00 36.31 162 ALA A C 1
ATOM 1186 O O . ALA A 1 162 ? -9.567 24.548 42.344 1.00 36.31 162 ALA A O 1
ATOM 1187 N N . SER A 1 163 ? -11.621 24.999 41.551 1.00 37.38 163 SER A N 1
ATOM 1188 C CA . SER A 1 163 ? -11.168 25.466 40.239 1.00 37.38 163 SER A CA 1
ATOM 1189 C C . SER A 1 163 ? -10.239 26.690 40.369 1.00 37.38 163 SER A C 1
ATOM 1191 O O . SER A 1 163 ? -10.481 27.546 41.228 1.00 37.38 163 SER A O 1
ATOM 1193 N N . PRO A 1 164 ? -9.210 26.839 39.510 1.00 33.78 164 PRO A N 1
ATOM 1194 C CA . PRO A 1 164 ? -8.375 28.036 39.495 1.00 33.78 164 PRO A CA 1
ATOM 1195 C C . PRO A 1 164 ? -9.208 29.301 39.208 1.00 33.78 164 PRO A C 1
ATOM 1197 O O . PRO A 1 164 ? -10.203 29.230 38.478 1.00 33.78 164 PRO A O 1
ATOM 1200 N N . PRO A 1 165 ? -8.813 30.481 39.722 1.00 27.45 165 PRO A N 1
ATOM 1201 C CA . PRO A 1 165 ? -9.573 31.705 39.507 1.00 27.45 165 PRO A CA 1
ATOM 1202 C C . PRO A 1 165 ? -9.516 32.116 38.029 1.00 27.45 165 PRO A C 1
ATOM 1204 O O . PRO A 1 165 ? -8.442 32.426 37.518 1.00 27.45 165 PRO A O 1
ATOM 1207 N N . GLY A 1 166 ? -10.670 32.147 37.351 1.00 29.84 166 GLY A N 1
ATOM 1208 C CA . GLY A 1 166 ? -10.802 32.697 35.993 1.00 29.84 166 GLY A CA 1
ATOM 1209 C C . GLY A 1 166 ? -11.647 31.893 35.001 1.00 29.84 166 GLY A C 1
ATOM 1210 O O . GLY A 1 166 ? -11.922 32.409 33.921 1.00 29.84 166 GLY A O 1
ATOM 1211 N N . LEU A 1 167 ? -12.096 30.678 35.336 1.00 27.55 167 LEU A N 1
ATOM 1212 C CA . LEU A 1 167 ? -12.886 29.842 34.424 1.00 27.55 167 LEU A CA 1
ATOM 1213 C C . LEU A 1 167 ? -14.358 29.778 34.866 1.00 27.55 167 LEU A C 1
ATOM 1215 O O . LEU A 1 167 ? -14.682 29.278 35.942 1.00 27.55 167 LEU A O 1
ATOM 1219 N N . LEU A 1 168 ? -15.256 30.327 34.046 1.00 24.61 168 LEU A N 1
ATOM 1220 C CA . LEU A 1 168 ? -16.702 30.266 34.258 1.00 24.61 168 LEU A CA 1
ATOM 1221 C C . LEU A 1 168 ? -17.271 28.964 33.674 1.00 24.61 168 LEU A C 1
ATOM 1223 O O . LEU A 1 168 ? -17.129 28.708 32.487 1.00 24.61 168 LEU A O 1
ATOM 1227 N N . ALA A 1 169 ? -17.992 28.238 34.533 1.00 25.61 169 ALA A N 1
ATOM 1228 C CA . ALA A 1 169 ? -19.004 27.218 34.247 1.00 25.61 169 ALA A CA 1
ATOM 1229 C C . ALA A 1 169 ? -18.570 25.897 33.567 1.00 25.61 169 ALA A C 1
ATOM 1231 O O . ALA A 1 169 ? -18.349 25.817 32.366 1.00 25.61 169 ALA A O 1
ATOM 1232 N N . LYS A 1 170 ? -18.613 24.830 34.384 1.00 26.53 170 LYS A N 1
ATOM 1233 C CA . LYS A 1 170 ? -19.044 23.453 34.070 1.00 26.53 170 LYS A CA 1
ATOM 1234 C C . LYS A 1 170 ? -18.800 22.973 32.634 1.00 26.53 170 LYS A C 1
ATOM 1236 O O . LYS A 1 170 ? -19.738 22.755 31.878 1.00 26.53 170 LYS A O 1
ATOM 1241 N N . THR A 1 171 ? -17.540 22.754 32.303 1.00 28.25 171 THR A N 1
ATOM 1242 C CA . THR A 1 171 ? -17.130 21.743 31.325 1.00 28.25 171 THR A CA 1
ATOM 1243 C C . THR A 1 171 ? -15.918 21.078 31.964 1.00 28.25 171 THR A C 1
ATOM 1245 O O . THR A 1 171 ? -15.017 21.793 32.406 1.00 28.25 171 THR A O 1
ATOM 1248 N N . GLU A 1 172 ? -15.933 19.759 32.154 1.00 29.08 172 GLU A N 1
ATOM 1249 C CA . GLU A 1 172 ? -14.761 19.044 32.666 1.00 29.08 172 GLU A CA 1
ATOM 1250 C C . GLU A 1 172 ? -13.627 19.218 31.652 1.00 29.08 172 GLU A C 1
ATOM 1252 O O . GLU A 1 172 ? -13.641 18.637 30.573 1.00 29.08 172 GLU A O 1
ATOM 1257 N N . PHE A 1 173 ? -12.667 20.091 31.955 1.00 27.73 173 PHE A N 1
ATOM 1258 C CA . PHE A 1 173 ? -11.462 20.220 31.150 1.00 27.73 173 PHE A CA 1
ATOM 1259 C C . PHE A 1 173 ? -10.426 19.238 31.682 1.00 27.73 173 PHE A C 1
ATOM 1261 O O . PHE A 1 173 ? -9.888 19.425 32.774 1.00 27.73 173 PHE A O 1
ATOM 1268 N N . THR A 1 174 ? -10.101 18.218 30.891 1.00 33.31 174 THR A N 1
ATOM 1269 C CA . THR A 1 174 ? -8.912 17.398 31.120 1.00 33.31 174 THR A CA 1
ATOM 1270 C C . THR A 1 174 ? -7.684 18.264 30.847 1.00 33.31 174 THR A C 1
ATOM 1272 O O . THR A 1 174 ? -7.408 18.656 29.712 1.00 33.31 174 THR A O 1
ATOM 1275 N N . ARG A 1 175 ? -6.937 18.610 31.897 1.00 30.36 175 ARG A N 1
ATOM 1276 C CA . ARG A 1 175 ? -5.635 19.260 31.743 1.00 30.36 175 ARG A CA 1
ATOM 1277 C C . ARG A 1 175 ? -4.652 18.230 31.189 1.00 30.36 175 ARG A C 1
ATOM 1279 O O . ARG A 1 175 ? -4.196 17.354 31.912 1.00 30.36 175 ARG A O 1
ATOM 1286 N N . VAL A 1 176 ? -4.300 18.370 29.917 1.00 34.47 176 VAL A N 1
ATOM 1287 C CA . VAL A 1 176 ? -3.241 17.585 29.280 1.00 34.47 176 VAL A CA 1
ATOM 1288 C C . VAL A 1 176 ? -1.882 18.091 29.772 1.00 34.47 176 VAL A C 1
ATOM 1290 O O . VAL A 1 176 ? -1.458 19.193 29.423 1.00 34.47 176 VAL A O 1
ATOM 1293 N N . VAL A 1 177 ? -1.202 17.309 30.613 1.00 27.33 177 VAL A N 1
ATOM 1294 C CA . VAL A 1 177 ? 0.206 17.527 30.972 1.00 27.33 177 VAL A CA 1
ATOM 1295 C C . VAL A 1 177 ? 1.035 16.544 30.151 1.00 27.33 177 VAL A C 1
ATOM 1297 O O . VAL A 1 177 ? 1.078 15.360 30.456 1.00 27.33 177 VAL A O 1
ATOM 1300 N N . ALA A 1 178 ? 1.647 17.020 29.068 1.00 32.19 178 ALA A N 1
ATOM 1301 C CA . ALA A 1 178 ? 2.591 16.228 28.288 1.00 32.19 178 ALA A CA 1
ATOM 1302 C C . ALA A 1 178 ? 3.973 16.301 28.958 1.00 32.19 178 ALA A C 1
ATOM 1304 O O . ALA A 1 178 ? 4.696 17.282 28.780 1.00 32.19 178 ALA A O 1
ATOM 1305 N N . GLU A 1 179 ? 4.335 15.298 29.759 1.00 30.91 179 GLU A N 1
ATOM 1306 C CA . GLU A 1 179 ? 5.737 15.073 30.128 1.00 30.91 179 GLU A CA 1
ATOM 1307 C C . GLU A 1 179 ? 6.413 14.261 29.016 1.00 30.91 179 GLU A C 1
ATOM 1309 O O . GLU A 1 179 ? 5.913 13.221 28.587 1.00 30.91 179 GLU A O 1
ATOM 1314 N N . THR A 1 180 ? 7.525 14.774 28.489 1.00 34.53 180 THR A N 1
ATOM 1315 C CA . THR A 1 180 ? 8.340 14.098 27.475 1.00 34.53 180 THR A CA 1
ATOM 1316 C C . THR A 1 180 ? 9.312 13.146 28.159 1.00 34.53 180 THR A C 1
ATOM 1318 O O . THR A 1 180 ? 10.308 13.594 28.732 1.00 34.53 180 THR A O 1
ATOM 1321 N N . THR A 1 181 ? 9.054 11.847 28.077 1.00 38.81 181 THR A N 1
ATOM 1322 C CA . THR A 1 181 ? 10.050 10.807 28.361 1.00 38.81 181 THR A CA 1
ATOM 1323 C C . THR A 1 181 ? 10.450 10.156 27.037 1.00 38.81 181 THR A C 1
ATOM 1325 O O . THR A 1 181 ? 9.617 9.958 26.154 1.00 38.81 181 THR A O 1
ATOM 1328 N N . GLU A 1 182 ? 11.744 9.880 26.842 1.00 46.16 182 GLU A N 1
ATOM 1329 C CA . GLU A 1 182 ? 12.197 9.074 25.703 1.00 46.16 182 GLU A CA 1
ATOM 1330 C C . GLU A 1 182 ? 11.502 7.708 25.780 1.00 46.16 182 GLU A C 1
ATOM 1332 O O . GLU A 1 182 ? 11.649 6.987 26.766 1.00 46.16 182 GLU A O 1
ATOM 1337 N N . SER A 1 183 ? 10.691 7.377 24.772 1.00 51.34 183 SER A N 1
ATOM 1338 C CA . SER A 1 183 ? 9.992 6.096 24.728 1.00 51.34 183 SER A CA 1
ATOM 1339 C C . SER A 1 183 ? 10.992 4.964 24.500 1.00 51.34 183 SER A C 1
ATOM 1341 O O . SER A 1 183 ? 11.754 4.982 23.533 1.00 51.34 183 SER A O 1
ATOM 1343 N N . GLU A 1 184 ? 10.945 3.930 25.340 1.00 65.06 184 GLU A N 1
ATOM 1344 C CA . GLU A 1 184 ? 11.709 2.692 25.138 1.00 65.06 184 GLU A CA 1
ATOM 1345 C C . GLU A 1 184 ? 11.205 1.878 23.920 1.00 65.06 184 GLU A C 1
ATOM 1347 O O . GLU A 1 184 ? 11.840 0.898 23.527 1.00 65.06 184 GLU A O 1
ATOM 1352 N N . SER A 1 185 ? 10.074 2.265 23.301 1.00 72.75 185 SER A N 1
ATOM 1353 C CA . SER A 1 185 ? 9.428 1.537 22.199 1.00 72.75 185 SER A CA 1
ATOM 1354 C C . SER A 1 185 ? 8.782 2.442 21.142 1.00 72.75 185 SER A C 1
ATOM 1356 O O . SER A 1 185 ? 8.045 3.374 21.452 1.00 72.75 185 SER A O 1
ATOM 1358 N N . TYR A 1 186 ? 8.964 2.095 19.867 1.00 78.44 186 TYR A N 1
ATOM 1359 C CA . TYR A 1 186 ? 8.308 2.760 18.732 1.00 78.44 186 TYR A CA 1
ATOM 1360 C C . TYR A 1 186 ? 6.988 2.087 18.311 1.00 78.44 186 TYR A C 1
ATOM 1362 O O . TYR A 1 186 ? 6.329 2.540 17.383 1.00 78.44 186 TYR A O 1
ATOM 1370 N N . LEU A 1 187 ? 6.562 1.001 18.968 1.00 78.06 187 LEU A N 1
ATOM 1371 C CA . LEU A 1 187 ? 5.295 0.330 18.634 1.00 78.06 187 LEU A CA 1
ATOM 1372 C C . LEU A 1 187 ? 4.041 1.207 18.831 1.00 78.06 187 LEU A C 1
ATOM 1374 O O . LEU A 1 187 ? 3.163 1.143 17.965 1.00 78.06 187 LEU A O 1
ATOM 1378 N N . PRO A 1 188 ? 3.940 2.049 19.883 1.00 82.12 188 PRO A N 1
ATOM 1379 C CA . PRO A 1 188 ? 2.794 2.944 20.050 1.00 82.12 188 PRO A CA 1
ATOM 1380 C C . PRO A 1 188 ? 2.580 3.874 18.853 1.00 82.12 188 PRO A C 1
ATOM 1382 O O . PRO A 1 188 ? 1.448 4.185 18.511 1.00 82.12 188 PRO A O 1
ATOM 1385 N N . GLU A 1 189 ? 3.638 4.263 18.142 1.00 80.88 189 GLU A N 1
ATOM 1386 C CA . GLU A 1 189 ? 3.522 5.125 16.965 1.00 80.88 189 GLU A CA 1
ATOM 1387 C C . GLU A 1 189 ? 2.746 4.500 15.797 1.00 80.88 189 GLU A C 1
ATOM 1389 O O . GLU A 1 189 ? 2.120 5.223 15.018 1.00 80.88 189 GLU A O 1
ATOM 1394 N N . ILE A 1 190 ? 2.784 3.172 15.657 1.00 84.31 190 ILE A N 1
ATOM 1395 C CA . ILE A 1 190 ? 1.983 2.454 14.657 1.00 84.31 190 ILE A CA 1
ATOM 1396 C C . ILE A 1 190 ? 0.515 2.477 15.083 1.00 84.31 190 ILE A C 1
ATOM 1398 O O . ILE A 1 190 ? -0.361 2.793 14.279 1.00 84.31 190 ILE A O 1
ATOM 1402 N N . VAL A 1 191 ? 0.252 2.188 16.360 1.00 84.81 191 VAL A N 1
ATOM 1403 C CA . VAL A 1 191 ? -1.102 2.195 16.925 1.00 84.81 191 VAL A CA 1
ATOM 1404 C C . VAL A 1 191 ? -1.728 3.585 16.809 1.00 84.81 191 VAL A C 1
ATOM 1406 O O . VAL A 1 191 ? -2.853 3.688 16.333 1.00 84.81 191 VAL A O 1
ATOM 1409 N N . ALA A 1 192 ? -0.984 4.648 17.128 1.00 79.19 192 ALA A N 1
ATOM 1410 C CA . ALA A 1 192 ? -1.431 6.042 17.038 1.00 79.19 192 ALA A CA 1
ATOM 1411 C C . ALA A 1 192 ? -1.976 6.414 15.653 1.00 79.19 192 ALA A C 1
ATOM 1413 O O . ALA A 1 192 ? -2.921 7.188 15.536 1.00 79.19 192 ALA A O 1
ATOM 1414 N N . ARG A 1 193 ? -1.375 5.856 14.597 1.00 84.19 193 ARG A N 1
ATOM 1415 C CA . ARG A 1 193 ? -1.730 6.156 13.205 1.00 84.19 193 ARG A CA 1
ATOM 1416 C C . ARG A 1 193 ? -2.888 5.303 12.685 1.00 84.19 193 ARG A C 1
ATOM 1418 O O . ARG A 1 193 ? -3.606 5.741 11.794 1.00 84.19 193 ARG A O 1
ATOM 1425 N N . VAL A 1 194 ? -3.089 4.102 13.234 1.00 86.62 194 VAL A N 1
ATOM 1426 C CA . VAL A 1 194 ? -4.117 3.151 12.766 1.00 86.62 194 VAL A CA 1
ATOM 1427 C C . VAL A 1 194 ? -5.387 3.190 13.627 1.00 86.62 194 VAL A C 1
ATOM 1429 O O . VAL A 1 194 ? -6.492 3.046 13.104 1.00 86.62 194 VAL A O 1
ATOM 1432 N N . ALA A 1 195 ? -5.272 3.418 14.937 1.00 85.44 195 ALA A N 1
ATOM 1433 C CA . ALA A 1 195 ? -6.400 3.404 15.872 1.00 85.44 195 ALA A CA 1
ATOM 1434 C C . ALA A 1 195 ? -7.515 4.412 15.537 1.00 85.44 195 ALA A C 1
ATOM 1436 O O . ALA A 1 195 ? -8.678 4.003 15.583 1.00 85.44 195 ALA A O 1
ATOM 1437 N N . PRO A 1 196 ? -7.239 5.666 15.117 1.00 84.06 196 PRO A N 1
ATOM 1438 C CA . PRO A 1 196 ? -8.301 6.596 14.724 1.00 84.06 196 PRO A CA 1
ATOM 1439 C C . PRO A 1 196 ? -9.183 6.055 13.589 1.00 84.06 196 PRO A C 1
ATOM 1441 O O . PRO A 1 196 ? -10.403 6.215 13.613 1.00 84.06 196 PRO A O 1
ATOM 1444 N N . ILE A 1 197 ? -8.574 5.339 12.641 1.00 87.50 197 ILE A N 1
ATOM 1445 C CA . ILE A 1 197 ? -9.245 4.748 11.477 1.00 87.50 197 ILE A CA 1
ATOM 1446 C C . ILE A 1 197 ? -10.132 3.575 11.908 1.00 87.50 197 ILE A C 1
ATOM 1448 O O . ILE A 1 197 ? -11.274 3.455 11.462 1.00 87.50 197 ILE A O 1
ATOM 1452 N N . VAL A 1 198 ? -9.633 2.725 12.812 1.00 85.50 198 VAL A N 1
ATOM 1453 C CA . VAL A 1 198 ? -10.417 1.628 13.407 1.00 85.50 198 VAL A CA 1
ATOM 1454 C C . VAL A 1 198 ? -11.596 2.189 14.208 1.00 85.50 198 VAL A C 1
ATOM 1456 O O . VAL A 1 198 ? -12.715 1.691 14.089 1.00 85.50 198 VAL A O 1
ATOM 1459 N N . ALA A 1 199 ? -11.374 3.240 14.999 1.00 84.06 199 ALA A N 1
ATOM 1460 C CA . ALA A 1 199 ? -12.408 3.874 15.810 1.00 84.06 199 ALA A CA 1
ATOM 1461 C C . ALA A 1 199 ? -13.506 4.524 14.953 1.00 84.06 199 ALA A C 1
ATOM 1463 O O . ALA A 1 199 ? -14.688 4.400 15.269 1.00 84.06 199 ALA A O 1
ATOM 1464 N N . GLU A 1 200 ? -13.146 5.199 13.859 1.00 82.88 200 GLU A N 1
ATOM 1465 C CA . GLU A 1 200 ? -14.109 5.716 12.878 1.00 82.88 200 GLU A CA 1
ATOM 1466 C C . GLU A 1 200 ? -14.925 4.587 12.239 1.00 82.88 200 GLU A C 1
ATOM 1468 O O . GLU A 1 200 ? -16.150 4.608 12.303 1.00 82.88 200 GLU A O 1
ATOM 1473 N N . ALA A 1 201 ? -14.270 3.541 11.737 1.00 83.12 201 ALA A N 1
ATOM 1474 C CA . ALA A 1 201 ? -14.962 2.409 11.126 1.00 83.12 201 ALA A CA 1
ATOM 1475 C C . ALA A 1 201 ? -15.921 1.692 12.100 1.00 83.12 201 ALA A C 1
ATOM 1477 O O . ALA A 1 201 ? -17.021 1.294 11.715 1.00 83.12 201 ALA A O 1
ATOM 1478 N N . ARG A 1 202 ? -15.542 1.559 13.380 1.00 88.69 202 ARG A N 1
ATOM 1479 C CA . ARG A 1 202 ? -16.424 1.029 14.436 1.00 88.69 202 ARG A CA 1
ATOM 1480 C C . ARG A 1 202 ? -17.649 1.917 14.664 1.00 88.69 202 ARG A C 1
ATOM 1482 O O . ARG A 1 202 ? -18.742 1.383 14.854 1.00 88.69 202 ARG A O 1
ATOM 1489 N N . ARG A 1 203 ? -17.494 3.248 14.630 1.00 86.62 203 ARG A N 1
ATOM 1490 C CA . ARG A 1 203 ? -18.619 4.203 14.724 1.00 86.62 203 ARG A CA 1
ATOM 1491 C C . ARG A 1 203 ? -19.581 4.069 13.545 1.00 86.62 203 ARG A C 1
ATOM 1493 O O . ARG A 1 203 ? -20.789 4.147 13.752 1.00 86.62 203 ARG A O 1
ATOM 1500 N N . ASP A 1 204 ? -19.062 3.751 12.364 1.00 88.50 204 ASP A N 1
ATOM 1501 C CA . ASP A 1 204 ? -19.860 3.437 11.171 1.00 88.50 204 ASP A CA 1
ATOM 1502 C C . ASP A 1 204 ? -20.513 2.038 11.224 1.00 88.50 204 ASP A C 1
ATOM 1504 O O . ASP A 1 204 ? -21.233 1.634 10.310 1.00 88.50 204 ASP A O 1
ATOM 1508 N N . GLY A 1 205 ? -20.299 1.283 12.309 1.00 91.69 205 GLY A N 1
ATOM 1509 C CA . GLY A 1 205 ? -20.908 -0.024 12.551 1.00 91.69 205 GLY A CA 1
ATOM 1510 C C . GLY A 1 205 ? -20.167 -1.204 11.918 1.00 91.69 205 GLY A C 1
ATOM 1511 O O . GLY A 1 205 ? -20.678 -2.329 11.971 1.00 91.69 205 GLY A O 1
ATOM 1512 N N . LEU A 1 206 ? -18.979 -0.978 11.348 1.00 92.69 206 LEU A N 1
ATOM 1513 C CA . LEU A 1 206 ? -18.130 -2.031 10.792 1.00 92.69 206 LEU A CA 1
ATOM 1514 C C . LEU A 1 206 ? -17.541 -2.891 11.914 1.00 92.69 206 LEU A C 1
ATOM 1516 O O . LEU A 1 206 ? -17.279 -2.415 13.020 1.00 92.69 206 LEU A O 1
ATOM 1520 N N . LYS A 1 207 ? -17.372 -4.185 11.630 1.00 92.06 207 LYS A N 1
ATOM 1521 C CA . LYS A 1 207 ? -16.929 -5.181 12.622 1.00 92.06 207 LYS A CA 1
ATOM 1522 C C . LYS A 1 207 ? -15.822 -6.099 12.120 1.00 92.06 207 LYS A C 1
ATOM 1524 O O . LYS A 1 207 ? -15.102 -6.656 12.946 1.00 92.06 207 LYS A O 1
ATOM 1529 N N . ASP A 1 208 ? -15.700 -6.286 10.806 1.00 95.25 208 ASP A N 1
ATOM 1530 C CA . ASP A 1 208 ? -14.682 -7.160 10.230 1.00 95.25 208 ASP A CA 1
ATOM 1531 C C . ASP A 1 208 ? -13.314 -6.449 10.234 1.00 95.25 208 ASP A C 1
ATOM 1533 O O . ASP A 1 208 ? -13.210 -5.329 9.728 1.00 95.25 208 ASP A O 1
ATOM 1537 N N . PRO A 1 209 ? -12.238 -7.067 10.758 1.00 94.88 209 PRO A N 1
ATOM 1538 C CA . PRO A 1 209 ? -10.892 -6.484 10.717 1.00 94.88 209 PRO A CA 1
ATOM 1539 C C . PRO A 1 209 ? -10.401 -6.117 9.306 1.00 94.88 209 PRO A C 1
ATOM 1541 O O . PRO A 1 209 ? -9.572 -5.215 9.126 1.00 94.88 209 PRO A O 1
ATOM 1544 N N . SER A 1 210 ? -10.906 -6.803 8.283 1.00 96.56 210 SER A N 1
ATOM 1545 C CA . SER A 1 210 ? -10.616 -6.505 6.881 1.00 96.56 210 SER A CA 1
ATOM 1546 C C . SER A 1 210 ? -11.200 -5.159 6.467 1.00 96.56 210 SER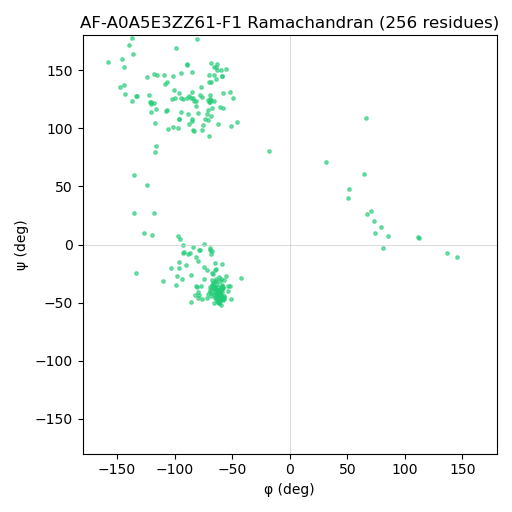 A C 1
ATOM 1548 O O . SER A 1 210 ? -10.564 -4.447 5.694 1.00 96.56 210 SER A O 1
ATOM 1550 N N . ASP A 1 211 ? -12.347 -4.757 7.017 1.00 96.69 211 ASP A N 1
ATOM 1551 C CA . ASP A 1 211 ? -12.948 -3.450 6.734 1.00 96.69 211 ASP A CA 1
ATOM 1552 C C . ASP A 1 211 ? -12.102 -2.312 7.307 1.00 96.69 211 ASP A C 1
ATOM 1554 O O . ASP A 1 211 ? -11.915 -1.287 6.652 1.00 96.69 211 ASP A O 1
ATOM 1558 N N . TYR A 1 212 ? -11.484 -2.512 8.472 1.00 96.31 212 TYR A N 1
ATOM 1559 C CA . TYR A 1 212 ? -10.520 -1.551 9.017 1.00 96.31 212 TYR A CA 1
ATOM 1560 C C . TYR A 1 212 ? -9.271 -1.445 8.138 1.00 96.31 212 TYR A C 1
ATOM 1562 O O . TYR A 1 212 ? -8.752 -0.356 7.903 1.00 96.31 212 TYR A O 1
ATOM 1570 N N . SER A 1 213 ? -8.819 -2.573 7.585 1.00 98.19 213 SER A N 1
ATOM 1571 C CA . SER A 1 213 ? -7.698 -2.605 6.639 1.00 98.19 213 SER A CA 1
ATOM 1572 C C . SER A 1 213 ? -8.039 -1.878 5.328 1.00 98.19 213 SER A C 1
ATOM 1574 O O . SER A 1 213 ? -7.193 -1.146 4.803 1.00 98.19 213 SER A O 1
ATOM 1576 N N . ARG A 1 214 ? -9.282 -2.013 4.827 1.00 98.31 214 ARG A N 1
ATOM 1577 C CA . ARG A 1 214 ? -9.806 -1.229 3.689 1.00 98.31 214 ARG A CA 1
ATOM 1578 C C . ARG A 1 214 ? -9.814 0.261 4.004 1.00 98.31 214 ARG A C 1
ATOM 1580 O O . ARG A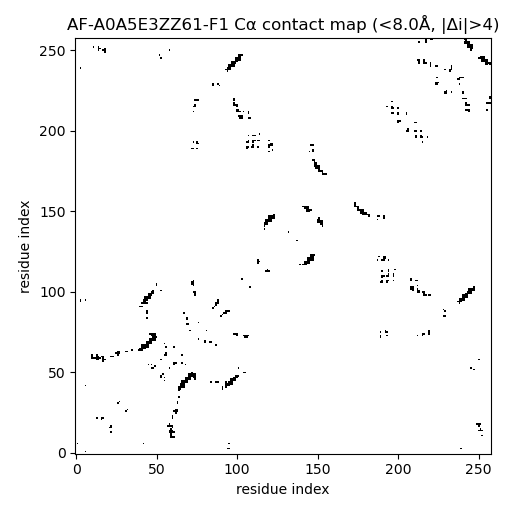 1 214 ? -9.257 1.045 3.236 1.00 98.31 214 ARG A O 1
ATOM 1587 N N . ARG A 1 215 ? -10.383 0.638 5.154 1.00 95.19 215 ARG A N 1
ATOM 1588 C CA . ARG A 1 215 ? -10.474 2.034 5.596 1.00 95.19 215 ARG A CA 1
ATOM 1589 C C . ARG A 1 215 ? -9.090 2.666 5.727 1.00 95.19 215 ARG A C 1
ATOM 1591 O O . ARG A 1 215 ? -8.905 3.800 5.302 1.00 95.19 215 ARG A O 1
ATOM 1598 N N . ASN A 1 216 ? -8.103 1.906 6.204 1.00 96.12 216 ASN A N 1
ATOM 1599 C CA . ASN A 1 216 ? -6.716 2.362 6.282 1.00 96.12 216 ASN A CA 1
ATOM 1600 C C . ASN A 1 216 ? -6.130 2.697 4.903 1.00 96.12 216 ASN A C 1
ATOM 1602 O O . ASN A 1 216 ? -5.577 3.777 4.719 1.00 96.12 216 ASN A O 1
ATOM 1606 N N . ALA A 1 217 ? -6.307 1.824 3.905 1.00 98.19 217 ALA A N 1
ATOM 1607 C CA . ALA A 1 217 ? -5.824 2.105 2.550 1.00 98.19 217 ALA A CA 1
ATOM 1608 C C . ALA A 1 217 ? -6.520 3.332 1.933 1.00 98.19 217 ALA A C 1
ATOM 1610 O O . ALA A 1 217 ? -5.860 4.181 1.334 1.00 98.19 217 ALA A O 1
ATOM 1611 N N . GLN A 1 218 ? -7.839 3.452 2.109 1.00 97.69 218 GLN A N 1
ATOM 1612 C CA . GLN A 1 218 ? -8.623 4.595 1.628 1.00 97.69 218 GLN A CA 1
ATOM 1613 C C . GLN A 1 218 ? -8.181 5.912 2.278 1.00 97.69 218 GLN A C 1
ATOM 1615 O O . GLN A 1 218 ? -7.977 6.906 1.581 1.00 97.69 218 GLN A O 1
ATOM 1620 N N . PHE A 1 219 ? -7.988 5.911 3.599 1.00 95.50 219 PHE A N 1
ATOM 1621 C CA . PHE A 1 219 ? -7.530 7.076 4.354 1.00 95.50 219 PHE A CA 1
ATOM 1622 C C . PHE A 1 219 ? -6.164 7.564 3.865 1.00 95.50 219 PHE A C 1
ATOM 1624 O O . PHE A 1 219 ? -5.980 8.748 3.584 1.00 95.50 219 PHE A O 1
ATOM 1631 N N . VAL A 1 220 ? -5.214 6.647 3.689 1.00 96.38 220 VAL A N 1
ATOM 1632 C CA . VAL A 1 220 ? -3.873 6.978 3.197 1.00 96.38 220 VAL A CA 1
ATOM 1633 C C . VAL A 1 220 ? -3.938 7.547 1.779 1.00 96.38 220 VAL A C 1
ATOM 1635 O O . VAL A 1 220 ? -3.293 8.554 1.502 1.00 96.38 220 VAL A O 1
ATOM 1638 N N . VAL A 1 221 ? -4.760 6.984 0.886 1.00 98.06 221 VAL A N 1
ATOM 1639 C CA . VAL A 1 221 ? -4.976 7.568 -0.451 1.00 98.06 221 VAL A CA 1
ATOM 1640 C C . VAL A 1 221 ? -5.542 8.981 -0.366 1.00 98.06 221 VAL A C 1
ATOM 1642 O O . VAL A 1 221 ? -5.071 9.853 -1.095 1.00 98.06 221 VAL A O 1
ATOM 1645 N N . HIS A 1 222 ? -6.515 9.228 0.513 1.00 95.88 222 HIS A N 1
ATOM 1646 C CA . HIS A 1 222 ? -7.053 10.570 0.725 1.00 95.88 222 HIS A CA 1
ATOM 1647 C C . HIS A 1 222 ? -5.942 11.548 1.134 1.00 95.88 222 HIS A C 1
ATOM 1649 O O . HIS A 1 222 ? -5.781 12.584 0.494 1.00 95.88 222 HIS A O 1
ATOM 1655 N N . LYS A 1 223 ? -5.082 11.169 2.087 1.00 95.31 223 LYS A N 1
ATOM 1656 C CA . LYS A 1 223 ? -3.927 11.986 2.496 1.00 95.31 223 LYS A CA 1
ATOM 1657 C C . LYS A 1 223 ? -2.925 12.236 1.373 1.00 95.31 223 LYS A C 1
ATOM 1659 O O . LYS A 1 223 ? -2.457 13.360 1.214 1.00 95.31 223 LYS A O 1
ATOM 1664 N N . LEU A 1 224 ? -2.637 11.238 0.541 1.00 97.12 224 LEU A N 1
ATOM 1665 C CA . LEU A 1 224 ? -1.755 11.423 -0.616 1.00 97.12 224 LEU A CA 1
ATOM 1666 C C . LEU A 1 224 ? -2.364 12.338 -1.689 1.00 97.12 224 LEU A C 1
ATOM 1668 O O . LEU A 1 224 ? -1.624 13.047 -2.366 1.00 97.12 224 LEU A O 1
ATOM 1672 N N . ARG A 1 225 ? -3.694 12.365 -1.837 1.00 96.75 225 ARG A N 1
ATOM 1673 C CA . ARG A 1 225 ? -4.397 13.304 -2.733 1.00 96.75 225 ARG A CA 1
ATOM 1674 C C . ARG A 1 225 ? -4.397 14.743 -2.209 1.00 96.75 225 ARG A C 1
ATOM 1676 O O . ARG A 1 225 ? -4.579 15.654 -3.010 1.00 96.75 225 ARG A O 1
ATOM 1683 N N . GLU A 1 226 ? -4.205 14.940 -0.905 1.00 94.62 226 GLU A N 1
ATOM 1684 C CA . GLU A 1 226 ? -4.060 16.255 -0.262 1.00 94.62 226 GLU A CA 1
ATOM 1685 C C . GLU A 1 226 ? -2.600 16.738 -0.202 1.00 94.62 226 GLU A C 1
ATOM 1687 O O . GLU A 1 226 ? -2.355 17.934 -0.025 1.00 94.62 226 GLU A O 1
ATOM 1692 N N . MET A 1 227 ? -1.629 15.836 -0.378 1.00 94.81 227 MET A N 1
ATOM 1693 C CA . MET A 1 227 ? -0.200 16.143 -0.316 1.00 94.81 227 MET A CA 1
ATOM 1694 C C . MET A 1 227 ? 0.195 17.179 -1.386 1.00 94.81 227 MET A C 1
ATOM 1696 O O . MET A 1 227 ? 0.129 16.859 -2.574 1.00 94.81 227 MET A O 1
ATOM 1700 N N . PRO A 1 228 ? 0.701 18.376 -1.020 1.00 94.31 228 PRO A N 1
ATOM 1701 C CA . PRO A 1 228 ? 0.946 19.468 -1.970 1.00 94.31 228 PRO A CA 1
ATOM 1702 C C . PRO A 1 228 ? 1.780 19.094 -3.203 1.00 94.31 228 PRO A C 1
ATOM 1704 O O . PRO A 1 228 ? 1.500 19.574 -4.301 1.00 94.31 228 PRO A O 1
ATOM 1707 N N . ALA A 1 229 ? 2.769 18.210 -3.040 1.00 94.19 229 ALA A N 1
ATOM 1708 C CA . ALA A 1 229 ? 3.608 17.725 -4.135 1.00 94.19 229 ALA A CA 1
ATOM 1709 C C . ALA A 1 229 ? 2.850 16.853 -5.160 1.00 94.19 229 ALA A C 1
ATOM 1711 O O . ALA A 1 229 ? 3.262 16.761 -6.317 1.00 94.19 229 ALA A O 1
ATOM 1712 N N . LEU A 1 230 ? 1.743 16.218 -4.759 1.00 97.31 230 LEU A N 1
ATOM 1713 C CA . LEU A 1 230 ? 0.980 15.262 -5.568 1.00 97.31 230 LEU A CA 1
ATOM 1714 C C . LEU A 1 230 ? -0.389 15.799 -6.006 1.00 97.31 230 LEU A C 1
ATOM 1716 O O . LEU A 1 230 ? -0.839 15.465 -7.104 1.00 97.31 230 LEU A O 1
ATOM 1720 N N . THR A 1 231 ? -1.036 16.650 -5.200 1.00 96.56 231 THR A N 1
ATOM 1721 C CA . THR A 1 231 ? -2.418 17.125 -5.405 1.00 96.56 231 THR A CA 1
ATOM 1722 C C . THR A 1 231 ? -2.649 17.672 -6.809 1.00 96.56 231 THR A C 1
ATOM 1724 O O . THR A 1 231 ? -3.609 17.288 -7.475 1.00 96.56 231 THR A O 1
ATOM 1727 N N . GLY A 1 232 ? -1.745 18.526 -7.301 1.00 96.25 232 GLY A N 1
ATOM 1728 C CA . GLY A 1 232 ? -1.865 19.113 -8.639 1.00 96.25 232 GLY A CA 1
ATOM 1729 C C . GLY A 1 232 ? -1.750 18.081 -9.767 1.00 96.25 232 GLY A C 1
ATOM 1730 O O . GLY A 1 232 ? -2.470 18.172 -10.759 1.00 96.25 232 GLY A O 1
ATOM 17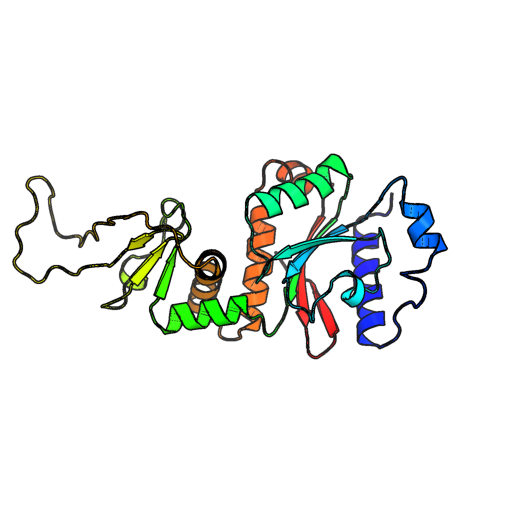31 N N . LEU A 1 233 ? -0.887 17.071 -9.608 1.00 96.75 233 LEU A N 1
ATOM 1732 C CA . LEU A 1 233 ? -0.727 15.989 -10.586 1.00 96.75 233 LEU A CA 1
ATOM 1733 C C . LEU A 1 233 ? -1.957 15.079 -10.616 1.00 96.75 233 LEU A C 1
ATOM 1735 O O . LEU A 1 233 ? -2.401 14.675 -11.691 1.00 96.75 233 LEU A O 1
ATOM 1739 N N . TRP A 1 234 ? -2.519 14.778 -9.445 1.00 96.62 234 TRP A N 1
ATOM 1740 C CA . TRP A 1 234 ? -3.729 13.971 -9.324 1.00 96.62 234 TRP A CA 1
ATOM 1741 C C . TRP A 1 234 ? -4.947 14.684 -9.922 1.00 96.62 234 TRP A C 1
ATOM 1743 O O . TRP A 1 234 ? -5.625 14.123 -10.780 1.00 96.62 234 TRP A O 1
ATOM 1753 N N . GLN A 1 235 ? -5.187 15.947 -9.554 1.00 95.94 235 GLN A N 1
ATOM 1754 C CA . GLN A 1 235 ? -6.311 16.737 -10.080 1.00 95.94 235 GLN A CA 1
ATOM 1755 C C . GLN A 1 235 ? -6.245 16.927 -11.601 1.00 95.94 235 GLN A C 1
ATOM 1757 O O . GLN A 1 235 ? -7.280 17.001 -12.260 1.00 95.94 235 GLN A O 1
ATOM 1762 N N . ALA A 1 236 ? -5.038 16.987 -12.167 1.00 96.62 236 ALA A N 1
ATOM 1763 C CA . ALA A 1 236 ? -4.828 17.084 -13.607 1.00 96.62 236 ALA A CA 1
ATOM 1764 C C . ALA A 1 236 ? -5.008 15.749 -14.361 1.00 96.62 236 ALA A C 1
ATOM 1766 O O . ALA A 1 236 ? -4.904 15.742 -15.587 1.00 96.62 236 ALA A O 1
ATOM 1767 N N . GLY A 1 237 ? -5.239 14.627 -13.666 1.00 95.06 237 GLY A N 1
ATOM 1768 C CA . GLY A 1 237 ? -5.294 13.292 -14.277 1.00 95.06 237 GLY A CA 1
ATOM 1769 C C . GLY A 1 237 ? -3.943 12.822 -14.826 1.00 95.06 237 GLY A C 1
ATOM 1770 O O . GLY A 1 237 ? -3.888 12.074 -15.796 1.00 95.06 237 GLY A O 1
ATOM 1771 N N . VAL A 1 238 ? -2.845 13.337 -14.263 1.00 95.50 238 VAL A N 1
ATOM 1772 C CA . VAL A 1 238 ? -1.470 12.947 -14.615 1.00 95.50 238 VAL A CA 1
ATOM 1773 C C . VAL A 1 238 ? -0.967 11.839 -13.689 1.00 95.50 238 VAL A C 1
ATOM 1775 O O . VAL A 1 238 ? -0.118 11.045 -14.089 1.00 95.50 238 VAL A O 1
ATOM 1778 N N . LEU A 1 239 ? -1.457 11.805 -12.449 1.00 96.94 239 LEU A N 1
ATOM 1779 C CA . LEU A 1 239 ? -1.103 10.826 -11.428 1.00 96.94 239 LEU A CA 1
ATOM 1780 C C . LEU A 1 239 ? -2.352 10.064 -10.979 1.00 96.94 239 LEU A C 1
ATOM 1782 O O . LEU A 1 239 ? -3.269 10.648 -10.400 1.00 96.94 239 LEU A O 1
ATOM 1786 N N . ALA A 1 240 ? -2.338 8.744 -11.142 1.00 97.19 240 ALA A N 1
ATOM 1787 C CA . ALA A 1 240 ? -3.349 7.873 -10.561 1.00 97.19 240 ALA A CA 1
ATOM 1788 C C . ALA A 1 240 ? -2.927 7.431 -9.151 1.00 97.19 240 ALA A C 1
ATOM 1790 O O . ALA A 1 240 ? -1.851 6.857 -8.983 1.00 97.19 240 ALA A O 1
ATOM 1791 N N . ILE A 1 241 ? -3.793 7.647 -8.154 1.00 98.00 241 ILE A N 1
ATOM 1792 C CA . ILE A 1 241 ? -3.608 7.184 -6.768 1.00 98.00 241 ILE A CA 1
ATOM 1793 C C . ILE A 1 241 ? -4.778 6.261 -6.403 1.00 98.00 241 ILE A C 1
ATOM 1795 O O . ILE A 1 241 ? -5.929 6.714 -6.354 1.00 98.00 241 ILE A O 1
ATOM 1799 N N . ARG A 1 242 ? -4.483 4.975 -6.181 1.00 97.94 242 ARG A N 1
ATOM 1800 C CA . ARG A 1 242 ? -5.468 3.901 -5.954 1.00 97.94 242 ARG A CA 1
ATOM 1801 C C . ARG A 1 242 ? -5.308 3.272 -4.577 1.00 97.94 242 ARG A C 1
ATOM 1803 O O . ARG A 1 242 ? -4.186 3.142 -4.092 1.00 97.94 242 ARG A O 1
ATOM 1810 N N . ALA A 1 243 ? -6.420 2.846 -3.986 1.00 98.62 243 ALA A N 1
ATOM 1811 C CA . ALA A 1 243 ? -6.420 1.999 -2.799 1.00 98.62 243 ALA A CA 1
ATOM 1812 C C . ALA A 1 243 ? -6.700 0.552 -3.211 1.00 98.62 243 ALA A C 1
ATOM 1814 O O . ALA A 1 243 ? -7.472 0.297 -4.136 1.00 98.62 243 ALA A O 1
ATOM 1815 N N . ALA A 1 244 ? -6.074 -0.391 -2.518 1.00 98.69 244 ALA A N 1
ATOM 1816 C CA . ALA A 1 244 ? -6.237 -1.810 -2.764 1.00 98.69 244 ALA A CA 1
ATOM 1817 C C . ALA A 1 244 ? -6.190 -2.618 -1.461 1.00 98.69 244 ALA A C 1
ATOM 1819 O O . ALA A 1 244 ? -5.537 -2.228 -0.486 1.00 98.69 244 ALA A O 1
ATOM 1820 N N . LEU A 1 245 ? -6.853 -3.772 -1.468 1.00 98.75 245 LEU A N 1
ATOM 1821 C CA . LEU A 1 245 ? -6.780 -4.773 -0.408 1.00 98.75 245 LEU A CA 1
ATOM 1822 C C . LEU A 1 245 ? -6.273 -6.096 -0.981 1.00 98.75 245 LEU A C 1
ATOM 1824 O O . LEU A 1 245 ? -6.885 -6.672 -1.875 1.00 98.75 245 LEU A O 1
ATOM 1828 N N . TYR A 1 246 ? -5.173 -6.599 -0.435 1.00 98.81 246 TYR A N 1
ATOM 1829 C CA . TYR A 1 246 ? -4.688 -7.943 -0.716 1.00 98.81 246 TYR A CA 1
ATOM 1830 C C . TYR A 1 246 ? -5.318 -8.972 0.232 1.00 98.81 246 TYR A C 1
ATOM 1832 O O . TYR A 1 246 ? -5.265 -8.836 1.458 1.00 98.81 246 TYR A O 1
ATOM 1840 N N . HIS A 1 247 ? -5.890 -10.026 -0.338 1.00 98.69 247 HIS A N 1
ATOM 1841 C CA . HIS A 1 247 ? -6.547 -11.109 0.384 1.00 98.69 247 HIS A CA 1
ATOM 1842 C C . HIS A 1 247 ? -5.574 -12.274 0.580 1.00 98.69 247 HIS A C 1
ATOM 1844 O O . HIS A 1 247 ? -5.231 -12.973 -0.373 1.00 98.69 247 HIS A O 1
ATOM 1850 N N . LEU A 1 248 ? -5.112 -12.488 1.818 1.00 98.25 248 LEU A N 1
ATOM 1851 C CA . LEU A 1 248 ? -4.100 -13.509 2.135 1.00 98.25 248 LEU A CA 1
ATOM 1852 C C . LEU A 1 248 ? -4.524 -14.948 1.809 1.00 98.25 248 LEU A C 1
ATOM 1854 O O . LEU A 1 248 ? -3.667 -15.800 1.596 1.00 98.25 248 LEU A O 1
ATOM 1858 N N . ASP A 1 249 ? -5.821 -15.233 1.835 1.00 97.50 249 ASP A N 1
ATOM 1859 C CA . ASP A 1 249 ? -6.390 -16.564 1.631 1.00 97.50 249 ASP A CA 1
ATOM 1860 C C . ASP A 1 249 ? -6.460 -16.956 0.149 1.00 97.50 249 ASP A C 1
ATOM 1862 O O . ASP A 1 249 ? -6.156 -18.093 -0.209 1.00 97.50 249 ASP A O 1
ATOM 1866 N N . SER A 1 250 ? -6.842 -16.012 -0.710 1.00 98.19 250 SER A N 1
ATOM 1867 C CA . SER A 1 250 ? -7.015 -16.218 -2.150 1.00 98.19 250 SER A CA 1
ATOM 1868 C C . SER A 1 250 ? -5.798 -15.806 -2.973 1.00 98.19 250 SER A C 1
ATOM 1870 O O . SER A 1 250 ? -5.660 -16.237 -4.117 1.00 98.19 250 SER A O 1
ATOM 1872 N N . GLY A 1 251 ? -4.926 -14.959 -2.423 1.00 98.38 251 GLY A N 1
ATOM 1873 C CA . GLY A 1 251 ? -3.823 -14.348 -3.157 1.00 98.38 251 GLY A CA 1
ATOM 1874 C C . GLY A 1 251 ? -4.266 -13.247 -4.127 1.00 98.38 251 GLY A C 1
ATOM 1875 O O . GLY A 1 251 ? -3.452 -12.795 -4.931 1.00 98.38 251 GLY A O 1
ATOM 1876 N N . LEU A 1 252 ? -5.527 -12.805 -4.077 1.00 98.69 252 LEU A N 1
ATOM 1877 C CA . LEU A 1 252 ? -6.072 -11.791 -4.981 1.00 98.69 252 LEU A CA 1
ATOM 1878 C C . LEU A 1 252 ? -5.997 -10.379 -4.389 1.00 98.69 252 LEU A C 1
ATOM 1880 O O . LEU A 1 252 ? -6.135 -10.178 -3.183 1.00 98.69 252 LEU A O 1
ATOM 1884 N N . VAL A 1 253 ? -5.817 -9.392 -5.262 1.00 98.81 253 VAL A N 1
ATOM 1885 C CA . VAL A 1 253 ? -5.891 -7.964 -4.946 1.00 98.81 253 VAL A CA 1
ATOM 1886 C C . VAL A 1 253 ? -7.232 -7.402 -5.419 1.00 98.81 253 VAL A C 1
ATOM 1888 O O . VAL A 1 253 ? -7.593 -7.510 -6.589 1.00 98.81 253 VAL A O 1
ATOM 1891 N N . GLU A 1 254 ? -7.955 -6.782 -4.494 1.00 98.31 254 GLU A N 1
ATOM 1892 C CA . GLU A 1 254 ? -9.199 -6.043 -4.709 1.00 98.31 254 GLU A CA 1
ATOM 1893 C C . GLU A 1 254 ? -8.883 -4.547 -4.848 1.00 98.31 254 GLU A C 1
ATOM 1895 O O . GLU A 1 254 ? -8.179 -3.986 -4.008 1.00 98.31 254 GLU A O 1
ATOM 1900 N N . GLU A 1 255 ? -9.403 -3.889 -5.887 1.00 97.94 255 GLU A N 1
ATOM 1901 C CA . GLU A 1 255 ? -9.396 -2.423 -5.965 1.00 97.94 255 GLU A CA 1
ATOM 1902 C C . GLU A 1 255 ? -10.485 -1.846 -5.059 1.00 97.94 255 GLU A C 1
ATOM 1904 O O . GLU A 1 255 ? -11.616 -2.327 -5.077 1.00 97.94 255 GLU A O 1
ATOM 1909 N N . LEU A 1 256 ? -10.161 -0.799 -4.303 1.00 97.56 256 LEU A N 1
ATOM 1910 C CA . LEU A 1 256 ? -11.103 -0.133 -3.410 1.00 97.56 256 LEU A CA 1
ATOM 1911 C C . LEU A 1 256 ? -11.526 1.218 -3.987 1.00 97.56 256 LEU A C 1
ATOM 1913 O O . LEU A 1 256 ? -10.698 1.977 -4.496 1.00 97.56 256 LEU A O 1
ATOM 1917 N N . GLU A 1 257 ? -12.808 1.547 -3.844 1.00 92.62 257 GLU A N 1
ATOM 1918 C CA . GLU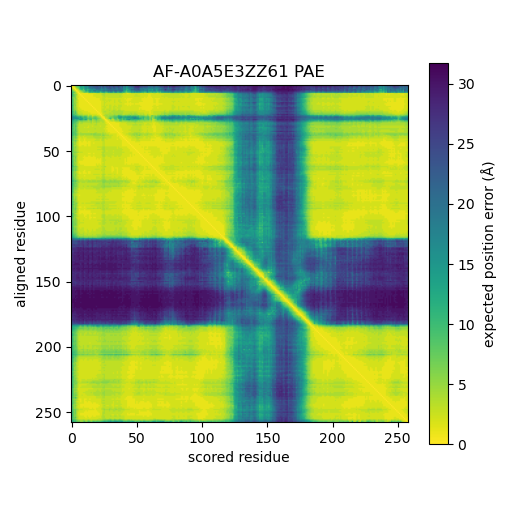 A 1 257 ? -13.317 2.883 -4.161 1.00 92.62 257 GLU A CA 1
ATOM 1919 C C . GLU A 1 257 ? -12.818 3.907 -3.130 1.00 92.62 257 GLU A C 1
ATOM 1921 O O . GLU A 1 257 ? -12.748 3.603 -1.933 1.00 92.62 257 GLU A O 1
ATOM 1926 N N . VAL A 1 258 ? -12.441 5.107 -3.597 1.00 82.75 258 VAL A N 1
ATOM 1927 C CA . VAL A 1 258 ? -11.863 6.187 -2.771 1.00 82.75 258 VAL A CA 1
ATOM 1928 C C . VAL A 1 258 ? -12.321 7.564 -3.207 1.00 82.75 258 VAL A C 1
ATOM 1930 O O . VAL A 1 258 ? -12.093 7.894 -4.398 1.00 82.75 258 VAL A O 1
#

InterPro domains:
  IPR001765 Carbonic anhydrase [PF00484] (44-118)
  IPR001765 Carbonic anhydrase [PTHR11002] (7-258)
  IPR001765 Carbonic anhydrase [SM00947] (37-257)
  IPR015892 Carbonic anhydrase, prokaryotic-like, conserved site [PS00704] (49-56)
  IPR036874 Carbonic anhydrase superfamily [G3DSA:3.40.1050.10] (1-149)
  IPR036874 Carbonic anhydrase superfamily [G3DSA:3.40.1050.10] (166-257)
  IPR036874 Carbonic anhydrase superfamily [SSF53056] (3-118)

pLDDT: mean 78.29, std 26.29, range [24.61, 98.81]

Secondary structure (DSSP, 8-state):
---HHHHHHHHHHHHHHHHTT---TTTT-HHHHHHTSS----SEEEEEE--TT--HHHHTTPPTTTEEEEEESSS---HHHHHHHHIIIIIS---EEEEEEESS-HHHHHHHHHHHHTEEEE-S-HHHHTTT--GGGT--TT-EEEETTEEEE-----TTPPPPTT--S--------------S-SHHHHHHHHHHHHHHHHHTT---HHHHHHHHHHHHHHHHHH-HHHHHHHHTTSSEEEEEEE-TTT-PEEEE--

Sequence (258 aa):
MTSENNVWSQLIDGNRRFAEGKSRFSGYSVDLRESLVAEQHPHTVIVSCSDSRVPPEIVFDAQLGELFSVRTAGPTLDDMVLASIEFGVVNLGIRHVVVMSHTNCGAVAAAMDALDSGEIVAEKDISSALEGLDADATIGAGGMIVTGSSVITAETFGDGEASPPGLLAKTEFTRVVAETTESESYLPEIVARVAPIVAEARRDGLKDPSDYSRRNAQFVVHKLREMPALTGLWQAGVLAIRAALYHLDSGLVEELEV